Protein AF-A0A926H0W9-F1 (afdb_monomer)

Nearest PDB structures (foldseek):
  8jis-assembly1_A  TM=2.371E-01  e=1.752E+00  Homo sapiens
  8gga-assembly1_A  TM=2.939E-01  e=2.934E+00  Homo sapiens

Mean predicted aligned error: 15.67 Å

Solvent-accessible surface area (backbone atoms only — not comparable to full-atom values): 20019 Å² total; per-residue (Å²): 140,82,91,89,84,89,89,85,89,80,92,86,89,89,92,84,90,86,90,90,87,88,88,88,85,87,87,85,92,79,82,87,75,85,73,75,76,83,80,73,76,81,74,80,82,73,71,75,83,69,51,65,85,72,36,66,70,45,48,53,49,46,42,66,68,79,65,50,62,57,66,62,55,49,44,47,46,56,70,76,51,40,71,59,52,83,66,11,74,33,30,53,52,48,55,53,50,51,26,52,48,40,41,75,74,65,43,90,81,53,68,85,81,92,82,72,93,78,76,82,59,48,79,93,85,84,88,87,54,60,51,89,57,99,73,64,47,78,49,98,75,77,86,36,46,79,53,83,84,74,86,75,83,89,84,60,61,78,42,84,45,64,62,91,47,73,69,55,49,56,73,48,67,91,70,42,57,55,18,34,32,40,50,48,70,86,76,87,80,79,85,81,84,71,74,92,73,76,86,77,49,72,70,52,50,50,52,60,74,66,52,71,81,82,71,84,74,75,80,75,75,85,76,78,76,51,74,65,58,48,53,54,52,51,49,51,50,52,50,54,42,52,47,55,76,58,38,41,66,40,81,45,66,69,61,93,53,73,60,98,87,46,75,66,79,54,72,47,89,71,72,73,78,79,75,86,63,85,79,75,78,83,80,81,75,78,78,83,80,80,131

Foldseek 3Di:
DDDDDDDDDDDDDDDDDDDDDDDDDDDDDDDDPPDDPPDDDPDPPPDPPQPLVRPPVSVVVCCCPVVNPVVVVVCCLCPVLNDQDPQAPSVVVVLVVVLVVCVVVPNPPRDDDDDDPPPDAWDDDDDWDWDPDPDIDTDLDDDATPDDDDDPDQDAAEAEDADPDPVSLCVCQPPQASHEYADHDDDDDDDDPDDPDDDDDPVRVVCVVVDDDDDDPDPDDDDDDDPVRVVVVVVVLVSLVSSVVSHHPHYDYDAPDDDPSDGDHYHDPDNPDDPPDDDDPDDDDDDDDDD

pLDDT: mean 78.93, std 20.93, range [30.72, 97.62]

Radius of gyration: 37.94 Å; Cα contacts (8 Å, |Δi|>4): 185; chains: 1; bounding box: 110×87×69 Å

Secondary structure (DSSP, 8-state):
-----------------------------------PPP-PPPPP-------TTT-HHHHHHHHHHHS--HHHHHHIIIIII----TTSHHHHHHHHHHHHHHHHTT-TT--------------------EE-SSS-EE----PPBTPPPPSS-----EEEE--SSHHHHHTTTTT-TT-EEEESPPPP-----S-S--PPPHHHHHHHHTPPPPP-------PPPPHHHHHHHHHHHHHHHHHHHTT-SEEEEPPSS--TT-----B--PPPPP-SS-PPPPP-PPPPPP-

Sequence (291 aa):
MTQKSFVSPRVAVLPLLGLLVFGSVTAPAAFARQASPPATPPAPLSAPATDAASDPLARIRDEGINRSQVMQTISYLTDVIGPRLTNSPGMTRANQWSASQLTKWGLANAHQEAWGPFGRGWSLQKFSAQVVGSEPFPLIVYPKAWSPGVKGTLTAPVVYLNPTTEAELAAYKGKIKGAIVLNGAMRELPAHFDPQARRYSDDELLKMAQATKPEPGARRPTQTPTPEQRAATEFAAKRTRFLYDEGAALLIDAGRIGDDGTVYVQSAAIPPPTPSGTLPPPAQTPAPSSP

Structure (mmCIF, N/CA/C/O backbone):
data_AF-A0A926H0W9-F1
#
_entry.id   AF-A0A926H0W9-F1
#
loop_
_atom_site.group_PDB
_atom_site.id
_atom_site.type_symbol
_atom_site.label_atom_id
_atom_site.label_alt_id
_atom_site.label_comp_id
_atom_site.label_asym_id
_atom_site.label_entity_id
_atom_site.label_seq_id
_atom_site.pdbx_PDB_ins_code
_atom_site.Cartn_x
_atom_site.Cartn_y
_atom_site.Cartn_z
_atom_site.occupancy
_atom_site.B_iso_or_equiv
_atom_site.auth_seq_id
_atom_site.auth_comp_id
_atom_site.auth_asym_id
_atom_site.auth_atom_id
_atom_site.pdbx_PDB_model_num
ATOM 1 N N . MET A 1 1 ? -8.349 68.497 -23.985 1.00 35.69 1 MET A N 1
ATOM 2 C CA . MET A 1 1 ? -7.100 68.775 -23.241 1.00 35.69 1 MET A CA 1
ATOM 3 C C . MET A 1 1 ? -6.338 67.461 -23.123 1.00 35.69 1 MET A C 1
ATOM 5 O O . MET A 1 1 ? -6.944 66.510 -22.664 1.00 35.69 1 MET A O 1
ATOM 9 N N . THR A 1 2 ? -5.096 67.293 -23.577 1.00 37.47 2 THR A N 1
ATOM 10 C CA . THR A 1 2 ? -4.233 68.202 -24.349 1.00 37.47 2 THR A CA 1
ATOM 11 C C . THR A 1 2 ? -3.337 67.368 -25.270 1.00 37.47 2 THR A C 1
ATOM 13 O O . THR A 1 2 ? -2.832 66.321 -24.887 1.00 37.47 2 THR A O 1
ATOM 16 N N . GLN A 1 3 ? -3.179 67.837 -26.502 1.00 31.73 3 GLN A N 1
ATOM 17 C CA . GLN A 1 3 ? -2.349 67.261 -27.559 1.00 31.73 3 GLN A CA 1
ATOM 18 C C . GLN A 1 3 ? -0.853 67.428 -27.233 1.00 31.73 3 GLN A C 1
ATOM 20 O O . GLN A 1 3 ? -0.467 68.518 -26.811 1.00 31.73 3 GLN A O 1
ATOM 25 N N . LYS A 1 4 ? -0.004 66.433 -27.541 1.00 34.38 4 LYS A N 1
ATOM 26 C CA . LYS A 1 4 ? 1.230 66.660 -28.324 1.00 34.38 4 LYS A CA 1
ATOM 27 C C . LYS A 1 4 ? 1.937 65.380 -28.767 1.00 34.38 4 LYS A C 1
ATOM 29 O O . LYS A 1 4 ? 1.985 64.371 -28.079 1.00 34.38 4 LYS A O 1
ATOM 34 N N . SER A 1 5 ? 2.455 65.489 -29.976 1.00 37.81 5 SER A N 1
ATOM 35 C CA . SER A 1 5 ? 3.083 64.483 -30.821 1.00 37.81 5 SER A CA 1
ATOM 36 C C . SER A 1 5 ? 4.591 64.735 -30.964 1.00 37.81 5 SER A C 1
ATOM 38 O O . SER A 1 5 ? 5.062 65.819 -30.626 1.00 37.81 5 SER A O 1
ATOM 40 N N . PHE A 1 6 ? 5.240 63.827 -31.707 1.00 33.00 6 PHE A N 1
ATOM 41 C CA . PHE A 1 6 ? 6.199 64.113 -32.798 1.00 33.00 6 PHE A CA 1
ATOM 42 C C . PHE A 1 6 ? 7.721 63.914 -32.561 1.00 33.00 6 PHE A C 1
ATOM 44 O O . PHE A 1 6 ? 8.285 64.303 -31.548 1.00 33.00 6 PHE A O 1
ATOM 51 N N . VAL A 1 7 ? 8.348 63.428 -33.647 1.00 36.41 7 VAL A N 1
ATOM 52 C CA . VAL A 1 7 ? 9.761 63.515 -34.093 1.00 36.41 7 VAL A CA 1
ATOM 53 C C . VAL A 1 7 ? 10.757 62.435 -33.630 1.00 36.41 7 VAL A C 1
ATOM 55 O O . VAL A 1 7 ? 11.048 62.248 -32.457 1.00 36.41 7 VAL A O 1
ATOM 58 N N . SER A 1 8 ? 11.369 61.810 -34.644 1.00 37.69 8 SER A N 1
ATOM 59 C CA . SER A 1 8 ? 12.647 61.084 -34.634 1.00 37.69 8 SER A CA 1
ATOM 60 C C . SER A 1 8 ? 13.685 61.893 -35.435 1.00 37.69 8 SER A C 1
ATOM 62 O O . SER A 1 8 ? 13.286 62.583 -36.378 1.00 37.69 8 SER A O 1
ATOM 64 N N . PRO A 1 9 ? 14.995 61.786 -35.135 1.00 45.31 9 PRO A N 1
ATOM 65 C CA . PRO A 1 9 ? 16.029 62.095 -36.129 1.00 45.31 9 PRO A CA 1
ATOM 66 C C . PRO A 1 9 ? 17.107 60.999 -36.334 1.00 45.31 9 PRO A C 1
ATOM 68 O O . PRO A 1 9 ? 17.248 60.062 -35.551 1.00 45.31 9 PRO A O 1
ATOM 71 N N . ARG A 1 10 ? 17.866 61.154 -37.434 1.00 37.09 10 ARG A N 1
ATOM 72 C CA . ARG A 1 10 ? 19.014 60.351 -37.938 1.00 37.09 10 ARG A CA 1
ATOM 73 C C . ARG A 1 10 ? 20.317 61.213 -37.957 1.00 37.09 10 ARG A C 1
ATOM 75 O O . ARG A 1 10 ? 20.187 62.421 -37.802 1.00 37.09 10 ARG A O 1
ATOM 82 N N . VAL A 1 11 ? 21.486 60.635 -38.340 1.00 32.66 11 VAL A N 1
ATOM 83 C CA . VAL A 1 11 ? 22.774 61.304 -38.774 1.00 32.66 11 VAL A CA 1
ATOM 84 C C . VAL A 1 11 ? 23.607 61.941 -37.619 1.00 32.66 11 VAL A C 1
ATOM 86 O O . VAL A 1 11 ? 22.996 62.378 -36.656 1.00 32.66 11 VAL A O 1
ATOM 89 N N . ALA A 1 12 ? 24.959 62.032 -37.546 1.00 31.97 12 ALA A N 1
ATOM 90 C CA . ALA A 1 12 ? 26.180 61.623 -38.316 1.00 31.97 12 ALA A CA 1
ATOM 91 C C . ALA A 1 12 ? 27.307 61.176 -37.315 1.00 31.97 12 ALA A C 1
ATOM 93 O O . ALA A 1 12 ? 27.100 61.338 -36.117 1.00 31.97 12 ALA A O 1
ATOM 94 N N . VAL A 1 13 ? 28.491 60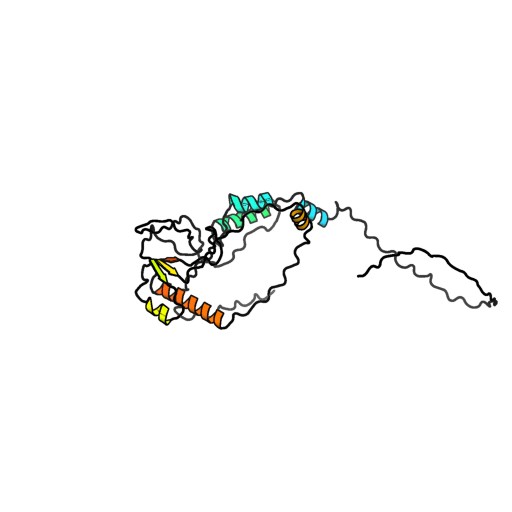.589 -37.614 1.00 30.72 13 VAL A N 1
ATOM 95 C CA . VAL A 1 13 ? 29.293 60.230 -38.828 1.00 30.72 13 VAL A CA 1
ATOM 96 C C . VAL A 1 13 ? 30.494 61.156 -39.210 1.00 30.72 13 VAL A C 1
ATOM 98 O O . VAL A 1 13 ? 30.292 62.285 -39.639 1.00 30.72 13 VAL A O 1
ATOM 101 N N . LEU A 1 14 ? 31.720 60.574 -39.204 1.00 31.61 14 LEU A N 1
ATOM 102 C CA . LEU A 1 14 ? 33.019 60.996 -39.827 1.00 31.61 14 LEU A CA 1
ATOM 103 C C . LEU A 1 14 ? 33.951 62.036 -39.079 1.00 31.61 14 LEU A C 1
ATOM 105 O O . LEU A 1 14 ? 33.579 62.425 -37.976 1.00 31.61 14 LEU A O 1
ATOM 109 N N . PRO A 1 15 ? 35.223 62.337 -39.508 1.00 60.88 15 PRO A N 1
ATOM 110 C CA . PRO A 1 15 ? 36.465 61.944 -38.775 1.00 60.88 15 PRO A CA 1
ATOM 111 C C . PRO A 1 15 ? 37.565 63.059 -38.634 1.00 60.88 15 PRO A C 1
ATOM 113 O O . PRO A 1 15 ? 37.275 64.208 -38.931 1.00 60.88 15 PRO A O 1
ATOM 116 N N . LEU A 1 16 ? 38.825 62.719 -38.250 1.00 32.38 16 LEU A N 1
ATOM 117 C CA . LEU A 1 16 ? 40.168 63.267 -38.675 1.00 32.38 16 LEU A CA 1
ATOM 118 C C . LEU A 1 16 ? 41.301 62.569 -37.833 1.00 32.38 16 LEU A C 1
ATOM 120 O O . LEU A 1 16 ? 41.014 62.173 -36.710 1.00 32.38 16 LEU A O 1
ATOM 124 N N . LEU A 1 17 ? 42.500 62.153 -38.311 1.00 33.66 17 LEU A N 1
ATOM 125 C CA . LEU A 1 17 ? 43.720 62.862 -38.815 1.00 33.66 17 LEU A CA 1
ATOM 126 C C . LEU A 1 17 ? 44.494 63.649 -37.711 1.00 33.66 17 LEU A C 1
ATOM 128 O O . LEU A 1 17 ? 43.846 64.393 -36.992 1.00 33.66 17 LEU A O 1
ATOM 132 N N . GLY A 1 18 ? 45.832 63.625 -37.514 1.00 31.53 18 GLY A N 1
ATOM 133 C CA . GLY A 1 18 ? 46.980 62.866 -38.070 1.00 31.53 18 GLY A CA 1
ATOM 134 C C . GLY A 1 18 ? 48.364 63.497 -37.691 1.00 31.53 18 GLY A C 1
ATOM 135 O O . GLY A 1 18 ? 48.386 64.566 -37.092 1.00 31.53 18 GLY A O 1
ATOM 136 N N . LEU A 1 19 ? 49.486 62.884 -38.135 1.00 35.00 19 LEU A N 1
ATOM 137 C CA . LEU A 1 19 ? 50.885 63.412 -38.277 1.00 35.00 19 LEU A CA 1
ATOM 138 C C . LEU A 1 19 ? 51.992 63.188 -37.188 1.00 35.00 19 LEU A C 1
ATOM 140 O O . LEU A 1 19 ? 51.735 63.097 -35.994 1.00 35.00 19 LEU A O 1
ATOM 144 N N . LEU A 1 20 ? 53.247 63.084 -37.681 1.00 37.41 20 LEU A N 1
ATOM 145 C CA . LEU A 1 20 ? 54.541 62.764 -37.026 1.00 37.41 20 LEU A CA 1
ATOM 146 C C . LEU A 1 20 ? 55.386 63.994 -36.604 1.00 37.41 20 LEU A C 1
ATOM 148 O O . LEU A 1 20 ? 55.213 65.077 -37.157 1.00 37.41 20 LEU A O 1
ATOM 152 N N . VAL A 1 21 ? 56.442 63.757 -35.798 1.00 35.81 21 VAL A N 1
ATOM 153 C CA . VAL A 1 21 ? 57.702 64.545 -35.781 1.00 35.81 21 VAL A CA 1
ATOM 154 C C . VAL A 1 21 ? 58.941 63.613 -35.783 1.00 35.81 21 VAL A C 1
ATOM 156 O O . VAL A 1 21 ? 58.885 62.503 -35.260 1.00 35.81 21 VAL A O 1
ATOM 159 N N . PHE A 1 22 ? 60.040 64.060 -36.409 1.00 38.22 22 PHE A N 1
ATOM 160 C CA . PHE A 1 22 ? 61.331 63.363 -36.611 1.00 38.22 22 PHE A CA 1
ATOM 161 C C . PHE A 1 22 ? 62.379 63.638 -35.506 1.00 38.22 22 PHE A C 1
ATOM 163 O O . PHE A 1 22 ? 62.321 64.670 -34.842 1.00 38.22 22 PHE A O 1
ATOM 170 N N . GLY A 1 23 ? 63.423 62.797 -35.412 1.00 32.53 23 GLY A N 1
ATOM 171 C CA . GLY A 1 23 ? 64.670 63.116 -34.692 1.00 32.53 23 GLY A CA 1
ATOM 172 C C . GLY A 1 23 ? 65.733 62.004 -34.757 1.00 32.53 23 GLY A C 1
ATOM 173 O O . GLY A 1 23 ? 65.493 60.900 -34.278 1.00 32.53 23 GLY A O 1
ATOM 174 N N . SER A 1 24 ? 66.905 62.288 -35.337 1.00 43.91 24 SER A N 1
ATOM 175 C CA . SER A 1 24 ? 67.978 61.308 -35.616 1.00 43.91 24 SER A CA 1
ATOM 176 C C . SER A 1 24 ? 69.183 61.462 -34.678 1.00 43.91 24 SER A C 1
ATOM 178 O O . SER A 1 24 ? 69.659 62.584 -34.525 1.00 43.91 24 SER A O 1
ATOM 180 N N . VAL A 1 25 ? 69.765 60.366 -34.161 1.00 38.12 25 VAL A N 1
ATOM 181 C CA . VAL A 1 25 ? 71.145 60.344 -33.612 1.00 38.12 25 VAL A CA 1
ATOM 182 C C . VAL A 1 25 ? 71.860 59.023 -33.941 1.00 38.12 25 VAL A C 1
ATOM 184 O O . VAL A 1 25 ? 71.267 57.947 -33.917 1.00 38.12 25 VAL A O 1
ATOM 187 N N . THR A 1 26 ? 73.147 59.142 -34.266 1.00 37.28 26 THR A N 1
ATOM 188 C CA . THR A 1 26 ? 74.089 58.104 -34.712 1.00 37.28 26 THR A CA 1
ATOM 189 C C . THR A 1 26 ? 74.551 57.162 -33.588 1.00 37.28 26 THR A C 1
ATOM 191 O O . THR A 1 26 ? 74.686 57.572 -32.438 1.00 37.28 26 THR A O 1
ATOM 194 N N . ALA A 1 27 ? 74.866 55.908 -33.925 1.00 41.31 27 ALA A N 1
ATOM 195 C CA . ALA A 1 27 ? 75.360 54.897 -32.983 1.00 41.31 27 ALA A CA 1
ATOM 196 C C . ALA A 1 27 ? 76.896 54.887 -32.825 1.00 41.31 27 ALA A C 1
ATOM 198 O O . ALA A 1 27 ? 77.615 55.182 -33.782 1.00 41.31 27 ALA A O 1
ATOM 199 N N . PRO A 1 28 ? 77.402 54.394 -31.681 1.00 41.25 28 PRO A N 1
ATOM 200 C CA . PRO A 1 28 ? 78.646 53.635 -31.613 1.00 41.25 28 PRO A CA 1
ATOM 201 C C . PRO A 1 28 ? 78.378 52.163 -31.244 1.00 41.25 28 PRO A C 1
ATOM 203 O O . PRO A 1 28 ? 77.532 51.857 -30.404 1.00 41.25 28 PRO A O 1
ATOM 206 N N . ALA A 1 29 ? 79.120 51.238 -31.854 1.00 41.53 29 ALA A N 1
ATOM 207 C CA . ALA A 1 29 ? 79.032 49.808 -31.564 1.00 41.53 29 ALA A CA 1
ATOM 208 C C . ALA A 1 29 ? 80.127 49.367 -30.579 1.00 41.53 29 ALA A C 1
ATOM 210 O O . ALA A 1 29 ? 81.302 49.639 -30.815 1.00 41.53 29 ALA A O 1
ATOM 211 N N . ALA A 1 30 ? 79.764 48.619 -29.530 1.00 39.53 30 ALA A N 1
ATOM 212 C CA . ALA A 1 30 ? 80.705 47.804 -28.760 1.00 39.53 30 ALA A CA 1
ATOM 213 C C . ALA A 1 30 ? 79.998 46.650 -28.022 1.00 39.53 30 ALA A C 1
ATOM 215 O O . ALA A 1 30 ? 78.965 46.847 -27.393 1.00 39.53 30 ALA A O 1
ATOM 216 N N . PHE A 1 31 ? 80.619 45.468 -28.084 1.00 38.22 31 PHE A N 1
ATOM 217 C CA . PHE A 1 31 ? 80.313 44.230 -27.353 1.00 38.22 31 PHE A CA 1
ATOM 218 C C . PHE A 1 31 ? 78.900 43.630 -27.467 1.00 38.22 31 PHE A C 1
ATOM 220 O O . PHE A 1 31 ? 77.948 43.987 -26.775 1.00 38.22 31 PHE A O 1
ATOM 227 N N . ALA A 1 32 ? 78.815 42.588 -28.299 1.00 43.53 32 ALA A N 1
ATOM 228 C CA . ALA A 1 32 ? 77.638 41.751 -28.455 1.00 43.53 32 ALA A CA 1
ATOM 229 C C . ALA A 1 32 ? 77.316 40.977 -27.166 1.00 43.53 32 ALA A C 1
ATOM 231 O O . ALA A 1 32 ? 77.978 39.999 -26.817 1.00 43.53 32 ALA A O 1
ATOM 232 N N . ARG A 1 33 ? 76.224 41.362 -26.502 1.00 43.56 33 ARG A N 1
ATOM 233 C CA . ARG A 1 33 ? 75.497 40.449 -25.618 1.00 43.56 33 ARG A CA 1
ATOM 234 C C . ARG A 1 33 ? 74.792 39.439 -26.523 1.00 43.56 33 ARG A C 1
ATOM 236 O O . ARG A 1 33 ? 73.968 39.836 -27.343 1.00 43.56 33 ARG A O 1
ATOM 243 N N . GLN A 1 34 ? 75.142 38.160 -26.413 1.00 48.00 34 GLN A N 1
ATOM 244 C CA . GLN A 1 34 ? 74.544 37.105 -27.228 1.00 48.00 34 GLN A CA 1
ATOM 245 C C . GLN A 1 34 ? 73.061 36.975 -26.850 1.00 48.00 34 GLN A C 1
ATOM 247 O O . GLN A 1 34 ? 72.717 36.414 -25.812 1.00 48.00 34 GLN A O 1
ATOM 252 N N . ALA A 1 35 ? 72.188 37.588 -27.649 1.00 46.41 35 ALA A N 1
ATOM 253 C CA . ALA A 1 35 ? 70.755 37.564 -27.415 1.00 46.41 35 ALA A CA 1
ATOM 254 C C . ALA A 1 35 ? 70.224 36.167 -27.747 1.00 46.41 35 ALA A C 1
ATOM 256 O O . ALA A 1 35 ? 70.277 35.738 -28.901 1.00 46.41 35 ALA A O 1
ATOM 257 N N . SER A 1 36 ? 69.706 35.465 -26.739 1.00 50.09 36 SER A N 1
ATOM 258 C CA . SER A 1 36 ? 68.905 34.263 -26.962 1.00 50.09 36 SER A CA 1
ATOM 259 C C . SER A 1 36 ? 67.756 34.595 -27.923 1.00 50.09 36 SER A C 1
ATOM 261 O O . SER A 1 36 ? 67.153 35.665 -27.779 1.00 50.09 36 SER A O 1
ATOM 263 N N . PRO A 1 37 ? 67.428 33.720 -28.891 1.00 57.38 37 PRO A N 1
ATOM 264 C CA . PRO A 1 37 ? 66.299 33.958 -29.780 1.00 57.38 37 PRO A CA 1
ATOM 265 C C . PRO A 1 37 ? 65.005 34.102 -28.961 1.00 57.38 37 PRO A C 1
ATOM 267 O O . PRO A 1 37 ? 64.878 33.465 -27.909 1.00 57.38 37 PRO A O 1
ATOM 270 N N . PRO A 1 38 ? 64.038 34.923 -29.412 1.00 50.03 38 PRO A N 1
ATOM 271 C CA . PRO A 1 38 ? 62.773 35.075 -28.711 1.00 50.03 38 PRO A CA 1
ATOM 272 C C . PRO A 1 38 ? 62.082 33.714 -28.615 1.00 50.03 38 PRO A C 1
ATOM 274 O O . PRO A 1 38 ? 61.813 33.069 -29.631 1.00 50.03 38 PRO A O 1
ATOM 277 N N . ALA A 1 39 ? 61.802 33.278 -27.386 1.00 53.78 39 ALA A N 1
ATOM 278 C CA . ALA A 1 39 ? 61.065 32.050 -27.143 1.00 53.78 39 ALA A CA 1
ATOM 279 C C . ALA A 1 39 ? 59.687 32.171 -27.803 1.00 53.78 39 ALA A C 1
ATOM 281 O O . ALA A 1 39 ? 58.850 32.972 -27.384 1.00 53.78 39 ALA A O 1
ATOM 282 N N . THR A 1 40 ? 59.470 31.397 -28.866 1.00 60.44 40 THR A N 1
ATOM 283 C CA . THR A 1 40 ? 58.163 31.314 -29.518 1.00 60.44 40 THR A CA 1
ATOM 284 C C . THR A 1 40 ? 57.171 30.776 -28.484 1.00 60.44 40 THR A C 1
ATOM 286 O O . THR A 1 40 ? 57.474 29.748 -27.869 1.00 60.44 40 THR A O 1
ATOM 289 N N . PRO A 1 41 ? 56.021 31.434 -28.239 1.00 61.00 41 PRO A N 1
ATOM 290 C CA . PRO A 1 41 ? 55.013 30.864 -27.356 1.00 61.00 41 PRO A CA 1
ATOM 291 C C . PRO A 1 41 ? 54.610 29.490 -27.909 1.00 61.00 41 PRO A C 1
ATOM 293 O O . PRO A 1 41 ? 54.455 29.363 -29.129 1.00 61.00 41 PRO A O 1
ATOM 296 N N . PRO A 1 42 ? 54.466 28.453 -27.064 1.00 56.53 42 PRO A N 1
ATOM 297 C CA . PRO A 1 42 ? 54.072 27.140 -27.546 1.00 56.53 42 PRO A CA 1
ATOM 298 C C . PRO A 1 42 ? 52.733 27.272 -28.270 1.00 56.53 42 PRO A C 1
ATOM 300 O O . PRO A 1 42 ? 51.769 27.803 -27.712 1.00 56.53 42 PRO A O 1
ATOM 303 N N . ALA A 1 43 ? 52.687 26.814 -29.522 1.00 52.81 43 ALA A N 1
ATOM 304 C CA . ALA A 1 43 ? 51.442 26.756 -30.271 1.00 52.81 43 ALA A CA 1
ATOM 305 C C . ALA A 1 43 ? 50.407 25.977 -29.440 1.00 52.81 43 ALA A C 1
ATOM 307 O O . ALA A 1 43 ? 50.776 24.968 -28.825 1.00 52.81 43 ALA A O 1
ATOM 308 N N . PRO A 1 44 ? 49.135 26.414 -29.390 1.00 51.94 44 PRO A N 1
ATOM 309 C CA . PRO A 1 44 ? 48.118 25.669 -28.671 1.00 51.94 44 PRO A CA 1
ATOM 310 C C . PRO A 1 44 ? 48.067 24.260 -29.254 1.00 51.94 44 PRO A C 1
ATOM 312 O O . PRO A 1 44 ? 47.831 24.090 -30.454 1.00 51.94 44 PRO A O 1
ATOM 315 N N . LEU A 1 45 ? 48.314 23.260 -28.402 1.00 46.75 45 LEU A N 1
ATOM 316 C CA . LEU A 1 45 ? 48.152 21.855 -28.747 1.00 46.75 45 LEU A CA 1
ATOM 317 C C . LEU A 1 45 ? 46.683 21.644 -29.101 1.00 46.75 45 LEU A C 1
ATOM 319 O O . LEU A 1 45 ? 45.837 21.424 -28.236 1.00 46.75 45 LEU A O 1
ATOM 323 N N . SER A 1 46 ? 46.389 21.762 -30.393 1.00 59.09 46 SER A N 1
ATOM 324 C CA . SER A 1 46 ? 45.096 21.419 -30.950 1.00 59.09 46 SER A CA 1
ATOM 325 C C . SER A 1 46 ? 44.973 19.916 -30.791 1.00 59.09 46 SER A C 1
ATOM 327 O O . SER A 1 46 ? 45.575 19.158 -31.553 1.00 59.09 46 SER A O 1
ATOM 329 N N . ALA A 1 47 ? 44.255 19.488 -29.751 1.00 56.84 47 ALA A N 1
ATOM 330 C CA . ALA A 1 47 ? 43.865 18.098 -29.613 1.00 56.84 47 ALA A CA 1
ATOM 331 C C . ALA A 1 47 ? 43.217 17.675 -30.942 1.00 56.84 47 ALA A C 1
ATOM 333 O O . ALA A 1 47 ? 42.403 18.442 -31.471 1.00 56.84 47 ALA A O 1
ATOM 334 N N . PRO A 1 48 ? 43.595 16.520 -31.518 1.00 54.84 48 PRO A N 1
ATOM 335 C CA . PRO A 1 48 ? 42.985 16.071 -32.758 1.00 54.84 48 PRO A CA 1
ATOM 336 C C . PRO A 1 48 ? 41.473 16.024 -32.553 1.00 54.84 48 PRO A C 1
ATOM 338 O O . PRO A 1 48 ? 41.000 15.559 -31.515 1.00 54.84 48 PRO A O 1
ATOM 341 N N . ALA A 1 49 ? 40.722 16.539 -33.525 1.00 58.12 49 ALA A N 1
ATOM 342 C CA . ALA A 1 49 ? 39.274 16.445 -33.507 1.00 58.12 49 ALA A CA 1
ATOM 343 C C . ALA A 1 49 ? 38.896 14.966 -33.649 1.00 58.12 49 ALA A C 1
ATOM 345 O O . ALA A 1 49 ? 38.824 14.436 -34.754 1.00 58.12 49 ALA A O 1
ATOM 346 N N . THR A 1 50 ? 38.724 14.289 -32.515 1.00 55.56 50 THR A N 1
ATOM 347 C CA . THR A 1 50 ? 38.244 12.913 -32.450 1.00 55.56 50 THR A CA 1
ATOM 348 C C . THR A 1 50 ? 36.871 12.878 -33.105 1.00 55.56 50 THR A C 1
ATOM 350 O O . THR A 1 50 ? 35.924 13.448 -32.558 1.00 55.56 50 THR A O 1
ATOM 353 N N . ASP A 1 51 ? 36.760 12.238 -34.274 1.00 61.81 51 ASP A N 1
ATOM 354 C CA . ASP A 1 51 ? 35.479 12.068 -34.960 1.00 61.81 51 ASP A CA 1
ATOM 355 C C . ASP A 1 51 ? 34.447 11.546 -33.964 1.00 61.81 51 ASP A C 1
ATOM 357 O O . ASP A 1 51 ? 34.722 10.592 -33.230 1.00 61.81 51 ASP A O 1
ATOM 361 N N . ALA A 1 52 ? 33.247 12.129 -33.945 1.00 59.47 52 ALA A N 1
ATOM 362 C CA . ALA A 1 52 ? 32.222 11.775 -32.961 1.00 59.47 52 ALA A CA 1
ATOM 363 C C . ALA A 1 52 ? 31.805 10.288 -33.025 1.00 59.47 52 ALA A C 1
ATOM 365 O O . ALA A 1 52 ? 31.268 9.762 -32.059 1.00 59.47 52 ALA A O 1
ATOM 366 N N . ALA A 1 53 ? 32.089 9.585 -34.126 1.00 61.88 53 ALA A N 1
ATOM 367 C CA . ALA A 1 53 ? 31.915 8.134 -34.234 1.00 61.88 53 ALA A CA 1
ATOM 368 C C . ALA A 1 53 ? 33.003 7.316 -33.499 1.00 61.88 53 ALA A C 1
ATOM 370 O O . ALA A 1 53 ? 32.772 6.159 -33.147 1.00 61.88 53 ALA A O 1
ATOM 371 N N . SER A 1 54 ? 34.183 7.898 -33.270 1.00 73.56 54 SER A N 1
ATOM 372 C CA . SER A 1 54 ? 35.332 7.272 -32.600 1.00 73.56 54 SER A CA 1
ATOM 373 C C . SER A 1 54 ? 35.413 7.573 -31.096 1.00 73.56 54 SER A C 1
ATOM 375 O O . SER A 1 54 ? 35.978 6.766 -30.358 1.00 73.56 54 SER A O 1
ATOM 377 N N . ASP A 1 55 ? 34.789 8.661 -30.621 1.00 90.38 55 ASP A N 1
ATOM 378 C CA . ASP A 1 55 ? 34.635 8.964 -29.189 1.00 90.38 55 ASP A CA 1
ATOM 379 C C . ASP A 1 55 ? 33.806 7.868 -28.471 1.00 90.38 55 ASP A C 1
ATOM 381 O O . ASP A 1 55 ? 32.614 7.701 -28.763 1.00 90.38 55 ASP A O 1
ATOM 385 N N . PRO A 1 56 ? 34.374 7.136 -27.489 1.00 91.12 56 PRO A N 1
ATOM 386 C CA . PRO A 1 56 ? 33.627 6.151 -26.710 1.00 91.12 56 PRO A CA 1
ATOM 387 C C . PRO A 1 56 ? 32.413 6.744 -25.980 1.00 91.12 56 PRO A C 1
ATOM 389 O O . PRO A 1 56 ? 31.390 6.070 -25.856 1.00 91.12 56 PRO A O 1
ATOM 392 N N . LEU A 1 57 ? 32.478 8.004 -25.532 1.00 91.25 57 LEU A N 1
ATOM 393 C CA . LEU A 1 57 ? 31.371 8.663 -24.831 1.00 91.25 57 LEU A CA 1
ATOM 394 C C . LEU A 1 57 ? 30.219 9.007 -25.780 1.00 91.25 57 LEU A C 1
ATOM 396 O O . LEU A 1 57 ? 29.056 8.957 -25.380 1.00 91.25 57 LEU A O 1
ATOM 400 N N . ALA A 1 58 ? 30.506 9.360 -27.032 1.00 90.12 58 ALA A N 1
ATOM 401 C CA . ALA A 1 58 ? 29.504 9.528 -28.080 1.00 90.12 58 ALA A CA 1
ATOM 402 C C . ALA A 1 58 ? 28.842 8.197 -28.437 1.00 90.12 58 ALA A C 1
ATOM 404 O O . ALA A 1 58 ? 27.615 8.134 -28.464 1.00 90.12 58 ALA A O 1
ATOM 405 N N . ARG A 1 59 ? 29.622 7.120 -28.593 1.00 90.50 59 ARG A N 1
ATOM 406 C CA . ARG A 1 59 ? 29.091 5.770 -28.846 1.00 90.50 59 ARG A CA 1
ATOM 407 C C . ARG A 1 59 ? 28.168 5.280 -27.725 1.00 90.50 59 ARG A C 1
ATOM 409 O O . ARG A 1 59 ? 27.101 4.752 -28.015 1.00 90.50 59 ARG A O 1
ATOM 416 N N . ILE A 1 60 ? 28.532 5.500 -26.457 1.00 91.44 60 ILE A N 1
ATOM 417 C CA . ILE A 1 60 ? 27.685 5.155 -25.296 1.00 91.44 60 ILE A CA 1
ATOM 418 C C . ILE A 1 60 ? 26.381 5.972 -25.291 1.00 91.44 60 ILE A C 1
ATOM 420 O O . ILE A 1 60 ? 25.311 5.420 -25.036 1.00 91.44 60 ILE A O 1
ATOM 424 N N . ARG A 1 61 ? 26.447 7.278 -25.589 1.00 88.75 61 ARG A N 1
ATOM 425 C CA . ARG A 1 61 ? 25.252 8.139 -25.692 1.00 88.75 61 ARG A CA 1
ATOM 426 C C . ARG A 1 61 ? 24.329 7.700 -26.827 1.00 88.75 61 ARG A C 1
ATOM 428 O O . ARG A 1 61 ? 23.124 7.618 -26.626 1.00 88.75 61 ARG A O 1
ATOM 435 N N . ASP A 1 62 ? 24.893 7.409 -27.991 1.00 89.81 62 ASP A N 1
ATOM 436 C CA . ASP A 1 62 ? 24.160 6.944 -29.166 1.00 89.81 62 ASP A CA 1
ATOM 437 C C . ASP A 1 62 ? 23.472 5.591 -28.909 1.00 89.81 62 ASP A C 1
ATOM 439 O O . ASP A 1 62 ? 22.299 5.427 -29.235 1.00 89.81 62 ASP A O 1
ATOM 443 N N . GLU A 1 63 ? 24.133 4.664 -28.208 1.00 91.50 63 GLU A N 1
ATOM 444 C CA . GLU A 1 63 ? 23.512 3.411 -27.758 1.00 91.50 63 GLU A CA 1
ATOM 445 C C . GLU A 1 63 ? 22.325 3.661 -26.813 1.00 91.50 63 GLU A C 1
ATOM 447 O O . GLU A 1 63 ? 21.227 3.145 -27.024 1.00 91.50 63 GLU A O 1
ATOM 452 N N . GLY A 1 64 ? 22.523 4.508 -25.796 1.00 89.88 64 GLY A N 1
ATOM 453 C CA . GLY A 1 64 ? 21.512 4.806 -24.780 1.00 89.88 64 GLY A CA 1
ATOM 454 C C . GLY A 1 64 ? 20.294 5.591 -25.281 1.00 89.88 64 GLY A C 1
ATOM 455 O O . GLY A 1 64 ? 19.245 5.526 -24.639 1.00 89.88 64 GLY A O 1
ATOM 456 N N . ILE A 1 65 ? 20.417 6.307 -26.405 1.00 88.75 65 ILE A N 1
ATOM 457 C CA . ILE A 1 65 ? 19.348 7.128 -26.997 1.00 88.75 65 ILE A CA 1
ATOM 458 C C . ILE A 1 65 ? 18.717 6.452 -28.222 1.00 88.75 65 ILE A C 1
ATOM 460 O O . ILE A 1 65 ? 17.498 6.309 -28.266 1.00 88.75 65 ILE A O 1
ATOM 464 N N . ASN A 1 66 ? 19.518 6.003 -29.194 1.00 89.94 66 ASN A N 1
ATOM 465 C CA . ASN A 1 66 ? 19.025 5.539 -30.497 1.00 89.94 66 ASN A CA 1
ATOM 466 C C . ASN A 1 66 ? 18.866 4.010 -30.602 1.00 89.94 66 ASN A C 1
ATOM 468 O O . ASN A 1 66 ? 18.172 3.538 -31.500 1.00 89.94 66 ASN A O 1
ATOM 472 N N . ARG A 1 67 ? 19.482 3.222 -29.706 1.00 93.00 67 ARG A N 1
ATOM 473 C CA . ARG A 1 67 ? 19.405 1.739 -29.698 1.00 93.00 67 ARG A CA 1
ATOM 474 C C . ARG A 1 67 ? 18.975 1.151 -28.347 1.00 93.00 67 ARG A C 1
ATOM 476 O O . ARG A 1 67 ? 19.146 -0.037 -28.069 1.00 93.00 67 ARG A O 1
ATOM 483 N N . SER A 1 68 ? 18.356 1.989 -27.519 1.00 93.69 68 SER A N 1
ATOM 484 C CA . SER A 1 68 ? 18.008 1.682 -26.135 1.00 93.69 68 SER A CA 1
ATOM 485 C C . SER A 1 68 ? 17.040 0.504 -25.994 1.00 93.69 68 SER A C 1
ATOM 487 O O . SER A 1 68 ? 15.905 0.544 -26.466 1.00 93.69 68 SER A O 1
ATOM 489 N N . GLN A 1 69 ? 17.445 -0.514 -25.232 1.00 94.62 69 GLN A N 1
ATOM 490 C CA . GLN A 1 69 ? 16.602 -1.665 -24.875 1.00 94.62 69 GLN A CA 1
ATOM 491 C C . GLN A 1 69 ? 15.691 -1.388 -23.658 1.00 94.62 69 GLN A C 1
ATOM 493 O O . GLN A 1 69 ? 15.080 -2.307 -23.099 1.00 94.62 69 GLN A O 1
ATOM 498 N N . VAL A 1 70 ? 15.589 -0.126 -23.213 1.00 93.94 70 VAL A N 1
ATOM 499 C CA . VAL A 1 70 ? 14.872 0.257 -21.984 1.00 93.94 70 VAL A CA 1
ATOM 500 C C . VAL A 1 70 ? 13.391 -0.125 -22.018 1.00 93.94 70 VAL A C 1
ATOM 502 O O . VAL A 1 70 ? 12.882 -0.630 -21.022 1.00 93.94 70 VAL A O 1
ATOM 505 N N . MET A 1 71 ? 12.714 0.029 -23.162 1.00 95.00 71 MET A N 1
ATOM 506 C CA . MET A 1 71 ? 11.277 -0.255 -23.279 1.00 95.00 71 MET A CA 1
ATOM 507 C C . MET A 1 71 ? 10.964 -1.753 -23.174 1.00 95.00 71 MET A C 1
ATOM 509 O O . MET A 1 71 ? 10.019 -2.138 -22.487 1.00 95.00 71 MET A O 1
ATOM 513 N N . GLN A 1 72 ? 11.795 -2.613 -23.771 1.00 95.12 72 GLN A N 1
ATOM 514 C CA . GLN A 1 72 ? 11.666 -4.065 -23.617 1.00 95.12 72 GLN A CA 1
ATOM 515 C C . GLN A 1 72 ? 12.002 -4.505 -22.182 1.00 95.12 72 GLN A C 1
ATOM 517 O O . GLN A 1 72 ? 11.311 -5.343 -21.602 1.00 95.12 72 GLN A O 1
ATOM 522 N N . THR A 1 73 ? 13.040 -3.903 -21.593 1.00 96.31 73 THR A N 1
ATOM 523 C CA . THR A 1 73 ? 13.485 -4.177 -20.217 1.00 96.31 73 THR A CA 1
ATOM 524 C C . THR A 1 73 ? 12.401 -3.817 -19.200 1.00 96.31 73 THR A C 1
ATOM 526 O O . THR A 1 73 ? 12.084 -4.628 -18.328 1.00 96.31 73 THR A O 1
ATOM 529 N N . ILE A 1 74 ? 11.805 -2.622 -19.311 1.00 96.31 74 ILE A N 1
ATOM 530 C CA . ILE A 1 74 ? 10.766 -2.174 -18.381 1.00 96.31 74 ILE A CA 1
ATOM 531 C C . ILE A 1 74 ? 9.470 -2.961 -18.569 1.00 96.31 74 ILE A C 1
ATOM 533 O O . ILE A 1 74 ? 8.944 -3.414 -17.561 1.00 96.31 74 ILE A O 1
ATOM 537 N N . SER A 1 75 ? 9.029 -3.232 -19.806 1.00 96.81 75 SER A N 1
ATOM 538 C CA . SER A 1 75 ? 7.838 -4.055 -20.082 1.00 96.81 75 SER A CA 1
ATOM 539 C C . SER A 1 75 ? 7.972 -5.468 -19.503 1.00 96.81 75 SER A C 1
ATOM 541 O O . SER A 1 75 ? 7.081 -5.941 -18.801 1.00 96.81 75 SER A O 1
ATOM 543 N N . TYR A 1 76 ? 9.121 -6.137 -19.663 1.00 97.12 76 TYR A N 1
ATOM 544 C CA . TYR A 1 76 ? 9.306 -7.454 -19.041 1.00 97.12 76 TYR A CA 1
ATOM 545 C C . TYR A 1 76 ? 9.202 -7.381 -17.505 1.00 97.12 76 TYR A C 1
ATOM 547 O O . TYR A 1 76 ? 8.580 -8.233 -16.862 1.00 97.12 76 TYR A O 1
ATOM 555 N N . LEU A 1 77 ? 9.773 -6.339 -16.894 1.00 96.94 77 LEU A N 1
ATOM 556 C CA . LEU A 1 77 ? 9.652 -6.117 -15.457 1.00 96.94 77 LEU A CA 1
ATOM 557 C C . LEU A 1 77 ? 8.201 -5.808 -15.045 1.00 96.94 77 LEU A C 1
ATOM 559 O O . LEU A 1 77 ? 7.716 -6.400 -14.083 1.00 96.94 77 LEU A O 1
ATOM 563 N N . THR A 1 78 ? 7.500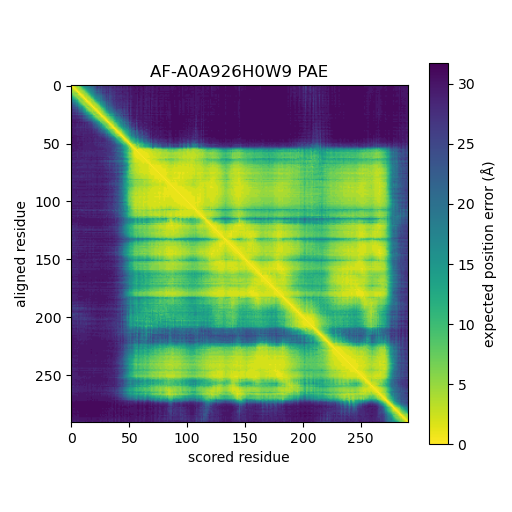 -4.882 -15.697 1.00 96.50 78 THR A N 1
ATOM 564 C CA . THR A 1 78 ? 6.155 -4.433 -15.289 1.00 96.50 78 THR A CA 1
ATOM 565 C C . THR A 1 78 ? 5.050 -5.414 -15.647 1.00 96.50 78 THR A C 1
ATOM 567 O O . THR A 1 78 ? 4.133 -5.574 -14.847 1.00 96.50 78 THR A O 1
ATOM 570 N N . ASP A 1 79 ? 5.166 -6.113 -16.771 1.00 96.38 79 ASP A N 1
ATOM 571 C CA . ASP A 1 79 ? 4.041 -6.826 -17.382 1.00 96.38 79 ASP A CA 1
ATOM 572 C C . ASP A 1 79 ? 4.171 -8.345 -17.175 1.00 96.38 79 ASP A C 1
ATOM 574 O O . ASP A 1 79 ? 3.192 -9.019 -16.861 1.00 96.38 79 ASP A O 1
ATOM 578 N N . VAL A 1 80 ? 5.394 -8.891 -17.271 1.00 96.81 80 VAL A N 1
ATOM 579 C CA . VAL A 1 80 ? 5.660 -10.336 -17.086 1.00 96.81 80 VAL A CA 1
ATOM 580 C C . VAL A 1 80 ? 5.978 -10.675 -15.625 1.00 96.81 80 VAL A C 1
ATOM 582 O O . VAL A 1 80 ? 5.500 -11.678 -15.082 1.00 96.81 80 VAL A O 1
ATOM 585 N N . ILE A 1 81 ? 6.790 -9.852 -14.953 1.00 96.81 81 ILE A N 1
ATOM 586 C CA . ILE A 1 81 ? 7.101 -10.041 -13.526 1.00 96.81 81 ILE A CA 1
ATOM 587 C C . ILE A 1 81 ? 6.056 -9.364 -12.629 1.00 96.81 81 ILE A C 1
ATOM 589 O O . ILE A 1 81 ? 5.696 -9.934 -11.595 1.00 96.81 81 ILE A O 1
ATOM 593 N N . GLY A 1 82 ? 5.531 -8.197 -13.005 1.00 95.06 82 GLY A N 1
ATOM 594 C CA . GLY A 1 82 ? 4.474 -7.530 -12.245 1.00 95.06 82 GLY A CA 1
ATOM 595 C C . GLY A 1 82 ? 4.953 -6.991 -10.887 1.00 95.06 82 GLY A C 1
ATOM 596 O O . GLY A 1 82 ? 6.064 -6.457 -10.797 1.00 95.06 82 GLY A O 1
ATOM 597 N N . PRO A 1 83 ? 4.139 -7.077 -9.816 1.00 94.12 83 PRO A N 1
ATOM 598 C CA . PRO A 1 83 ? 4.436 -6.449 -8.528 1.00 94.12 83 PRO A CA 1
ATOM 599 C C . PRO A 1 83 ? 5.649 -7.073 -7.815 1.00 94.12 83 PRO A C 1
ATOM 601 O O . PRO A 1 83 ? 5.768 -8.290 -7.679 1.00 94.12 83 PRO A O 1
ATOM 604 N N . ARG A 1 84 ? 6.541 -6.211 -7.307 1.00 94.50 84 ARG A N 1
ATOM 605 C CA . ARG A 1 84 ? 7.838 -6.570 -6.696 1.00 94.50 84 ARG A CA 1
ATOM 606 C C . ARG A 1 84 ? 7.966 -6.021 -5.271 1.00 94.50 84 ARG A C 1
ATOM 608 O O . ARG A 1 84 ? 8.839 -5.209 -4.989 1.00 94.50 84 ARG A O 1
ATOM 615 N N . LEU A 1 85 ? 7.084 -6.438 -4.361 1.00 93.88 85 LEU A N 1
ATOM 616 C CA . LEU A 1 85 ? 7.222 -6.096 -2.938 1.00 93.88 85 LEU A CA 1
ATOM 617 C C . LEU A 1 85 ? 8.504 -6.734 -2.365 1.00 93.88 85 LEU A C 1
ATOM 619 O O . LEU A 1 85 ? 8.835 -7.866 -2.724 1.00 93.88 85 LEU A O 1
ATOM 623 N N . THR A 1 86 ? 9.212 -6.049 -1.466 1.00 91.75 86 THR A N 1
ATOM 624 C CA . THR A 1 86 ? 10.426 -6.569 -0.813 1.00 91.75 86 THR A CA 1
ATOM 625 C C . THR A 1 86 ? 10.192 -7.953 -0.195 1.00 91.75 86 THR A C 1
ATOM 627 O O . THR A 1 86 ? 9.202 -8.171 0.502 1.00 91.75 86 THR A O 1
ATOM 630 N N . ASN A 1 87 ? 11.101 -8.894 -0.471 1.00 92.50 87 ASN A N 1
ATOM 631 C CA . ASN A 1 87 ? 11.015 -10.301 -0.051 1.00 92.50 87 ASN A CA 1
ATOM 632 C C . ASN A 1 87 ? 9.736 -11.049 -0.508 1.00 92.50 87 ASN A C 1
ATOM 634 O O . ASN A 1 87 ? 9.327 -12.029 0.110 1.00 92.50 87 ASN A O 1
ATOM 638 N N . SER A 1 88 ? 9.073 -10.596 -1.579 1.00 94.19 88 SER A N 1
ATOM 639 C CA . SER A 1 88 ? 7.987 -11.343 -2.235 1.00 94.19 88 SER A CA 1
ATOM 640 C C . SER A 1 88 ? 8.512 -12.242 -3.367 1.00 94.19 88 SER A C 1
ATOM 642 O O . SER A 1 88 ? 9.570 -11.949 -3.933 1.00 94.19 88 SER A O 1
ATOM 644 N N . PRO A 1 89 ? 7.747 -13.264 -3.805 1.00 94.69 89 PRO A N 1
ATOM 645 C CA . PRO A 1 89 ? 8.104 -14.072 -4.975 1.00 94.69 89 PRO A CA 1
ATOM 646 C C . PRO A 1 89 ? 8.321 -13.244 -6.255 1.00 94.69 89 PRO A C 1
ATOM 648 O O . PRO A 1 89 ? 9.145 -13.599 -7.095 1.00 94.69 89 PRO A O 1
ATOM 651 N N . GLY A 1 90 ? 7.616 -12.115 -6.406 1.00 95.62 90 GLY A N 1
ATOM 652 C CA . GLY A 1 90 ? 7.821 -11.179 -7.515 1.00 95.62 90 GLY A CA 1
ATOM 653 C C . GLY A 1 90 ? 9.204 -10.524 -7.488 1.00 95.62 90 GLY A C 1
ATOM 654 O O . GLY A 1 90 ? 9.858 -10.444 -8.526 1.00 95.62 90 GLY A O 1
ATOM 655 N N . MET A 1 91 ? 9.690 -10.138 -6.303 1.00 95.56 91 MET A N 1
ATOM 656 C CA . MET A 1 91 ? 11.048 -9.610 -6.129 1.00 95.56 91 MET A CA 1
ATOM 657 C C . MET A 1 91 ? 12.112 -10.683 -6.391 1.00 95.56 91 MET A C 1
ATOM 659 O O . MET A 1 91 ? 13.076 -10.417 -7.101 1.00 95.56 91 MET A O 1
ATOM 663 N N . THR A 1 92 ? 11.923 -11.912 -5.900 1.00 94.62 92 THR A N 1
ATOM 664 C CA . THR A 1 92 ? 12.851 -13.023 -6.178 1.00 94.62 92 THR A CA 1
ATOM 665 C C . THR A 1 92 ? 12.983 -13.280 -7.681 1.00 94.62 92 THR A C 1
ATOM 667 O O . THR A 1 92 ? 14.102 -13.324 -8.192 1.00 94.62 92 THR A O 1
ATOM 670 N N . ARG A 1 93 ? 11.858 -13.355 -8.414 1.00 96.94 93 ARG A N 1
ATOM 671 C CA . ARG A 1 93 ? 11.864 -13.485 -9.884 1.00 96.94 93 ARG A CA 1
ATOM 672 C C . ARG A 1 93 ? 12.559 -12.305 -10.567 1.00 96.94 93 ARG A C 1
ATOM 674 O O . ARG A 1 93 ? 13.321 -12.525 -11.504 1.00 96.94 93 ARG A O 1
ATOM 681 N N . ALA A 1 94 ? 12.333 -11.077 -10.096 1.00 97.62 94 ALA A N 1
ATOM 682 C CA . ALA A 1 94 ? 12.991 -9.885 -10.629 1.00 97.62 94 ALA A CA 1
ATOM 683 C C . ALA A 1 94 ? 14.512 -9.942 -10.461 1.00 97.62 94 ALA A C 1
ATOM 685 O O . ALA A 1 94 ? 15.236 -9.780 -11.437 1.00 97.62 94 ALA A O 1
ATOM 686 N N . ASN A 1 95 ? 14.995 -10.249 -9.258 1.00 96.62 95 ASN A N 1
ATOM 687 C CA . ASN A 1 95 ? 16.425 -10.353 -8.976 1.00 96.62 95 ASN A CA 1
ATOM 688 C C . ASN A 1 95 ? 17.084 -11.470 -9.805 1.00 96.62 95 ASN A C 1
ATOM 690 O O . ASN A 1 95 ? 18.213 -11.316 -10.271 1.00 96.62 95 ASN A O 1
ATOM 694 N N . GLN A 1 96 ? 16.394 -12.602 -10.000 1.00 96.69 96 GLN A N 1
ATOM 695 C CA . GLN A 1 96 ? 16.894 -13.734 -10.796 1.00 96.69 96 GLN A CA 1
ATOM 696 C C . GLN A 1 96 ? 16.975 -13.381 -12.278 1.00 96.69 96 GLN A C 1
ATOM 698 O O . GLN A 1 96 ? 17.991 -13.639 -12.928 1.00 96.69 96 GLN A O 1
ATOM 703 N N . TRP A 1 97 ? 15.933 -12.735 -12.800 1.00 97.38 97 TRP A N 1
ATOM 704 C CA . TRP A 1 97 ? 15.913 -12.248 -14.170 1.00 97.38 97 TRP A CA 1
ATOM 705 C C . TRP A 1 97 ? 16.988 -11.183 -14.409 1.00 97.38 97 TRP A C 1
ATOM 707 O O . TRP A 1 97 ? 17.742 -11.319 -15.366 1.00 97.38 97 TRP A O 1
ATOM 717 N N . SER A 1 98 ? 17.127 -10.188 -13.527 1.00 96.94 98 SER A N 1
ATOM 718 C CA . SER A 1 98 ? 18.122 -9.119 -13.669 1.00 96.94 98 SER A CA 1
ATOM 719 C C . SER A 1 98 ? 19.549 -9.664 -13.694 1.00 96.94 98 SER A C 1
ATOM 721 O O . SER A 1 98 ? 20.291 -9.343 -14.617 1.00 96.94 98 SER A O 1
ATOM 723 N N . ALA A 1 99 ? 19.918 -10.546 -12.756 1.00 97.12 99 ALA A N 1
ATOM 724 C CA . ALA A 1 99 ? 21.227 -11.204 -12.782 1.00 97.12 99 ALA A CA 1
ATOM 725 C C . ALA A 1 99 ? 21.443 -11.964 -14.106 1.00 97.12 99 ALA A C 1
ATOM 727 O O . ALA A 1 99 ? 22.467 -11.787 -14.757 1.00 97.12 99 ALA A O 1
ATOM 728 N N . SER A 1 100 ? 20.428 -12.706 -14.567 1.00 96.69 100 SER A N 1
ATOM 729 C CA . SER A 1 100 ? 20.479 -13.442 -15.839 1.00 96.69 100 SER A CA 1
ATOM 730 C C . SER A 1 100 ? 20.626 -12.537 -17.072 1.00 96.69 100 SER A C 1
ATOM 732 O O . SER A 1 100 ? 21.307 -12.920 -18.021 1.00 96.69 100 SER A O 1
ATOM 734 N N . GLN A 1 101 ? 19.989 -11.360 -17.101 1.00 96.81 101 GLN A N 1
ATOM 735 C CA . GLN A 1 101 ? 20.135 -10.402 -18.208 1.00 96.81 101 GLN A CA 1
ATOM 736 C C . GLN A 1 101 ? 21.520 -9.760 -18.212 1.00 96.81 101 GLN A C 1
ATOM 738 O O . GLN A 1 101 ? 22.154 -9.703 -19.260 1.00 96.81 101 GLN A O 1
ATOM 743 N N . LEU A 1 102 ? 22.030 -9.360 -17.044 1.00 96.94 102 LEU A N 1
ATOM 744 C CA . LEU A 1 102 ? 23.383 -8.818 -16.919 1.00 96.94 102 LEU A CA 1
ATOM 745 C C . LEU A 1 102 ? 24.436 -9.836 -17.396 1.00 96.94 102 LEU A C 1
ATOM 747 O O . LEU A 1 102 ? 25.320 -9.471 -18.169 1.00 96.94 102 LEU A O 1
ATOM 751 N N . THR A 1 103 ? 24.302 -11.120 -17.038 1.00 97.19 103 THR A N 1
ATOM 752 C CA . THR A 1 103 ? 25.164 -12.188 -17.577 1.00 97.19 103 THR A CA 1
ATOM 753 C C . THR A 1 103 ? 25.051 -12.301 -19.102 1.00 97.19 103 THR A C 1
ATOM 755 O O . THR A 1 103 ? 26.070 -12.383 -19.784 1.00 97.19 103 THR A O 1
ATOM 758 N N . LYS A 1 104 ? 23.833 -12.263 -19.667 1.00 96.31 104 LYS A N 1
ATOM 759 C CA . LYS A 1 104 ? 23.607 -12.318 -21.129 1.00 96.31 104 LYS A CA 1
ATOM 760 C C . LYS A 1 104 ? 24.185 -11.118 -21.882 1.00 96.31 104 LYS A C 1
ATOM 762 O O . LYS A 1 104 ? 24.598 -11.276 -23.025 1.00 96.31 104 LYS A O 1
ATOM 767 N N . TRP A 1 105 ? 24.234 -9.946 -21.254 1.00 95.50 105 TRP A N 1
ATOM 768 C CA . TRP A 1 105 ? 24.893 -8.749 -21.788 1.00 95.50 105 TRP A CA 1
ATOM 769 C C . TRP A 1 105 ? 26.421 -8.751 -21.587 1.00 95.50 105 TRP A C 1
ATOM 771 O O . TRP A 1 105 ? 27.084 -7.789 -21.963 1.00 95.50 105 TRP A O 1
ATOM 781 N N . GLY A 1 106 ? 26.992 -9.824 -21.026 1.00 97.06 106 GLY A N 1
ATOM 782 C CA . GLY A 1 106 ? 28.439 -10.023 -20.908 1.00 97.06 106 GLY A CA 1
ATOM 783 C C . GLY A 1 106 ? 29.068 -9.544 -19.597 1.00 97.06 106 GLY A C 1
ATOM 784 O O . GLY A 1 106 ? 30.294 -9.476 -19.514 1.00 97.06 106 GLY A O 1
ATOM 785 N N . LEU A 1 107 ? 28.286 -9.219 -18.558 1.00 97.00 107 LEU A N 1
ATOM 786 C CA . LEU A 1 107 ? 28.852 -8.867 -17.252 1.00 97.00 107 LEU A CA 1
ATOM 787 C C . LEU A 1 107 ? 29.371 -10.122 -16.532 1.00 97.00 107 LEU A C 1
ATOM 789 O O . LEU A 1 107 ? 28.600 -11.012 -16.176 1.00 97.00 107 LEU A O 1
ATOM 793 N N . ALA A 1 108 ? 30.678 -10.148 -16.255 1.00 94.06 108 ALA A N 1
ATOM 794 C CA . ALA A 1 108 ? 31.375 -11.317 -15.710 1.00 94.06 108 ALA A CA 1
ATOM 795 C C . ALA A 1 108 ? 30.943 -11.729 -14.286 1.00 94.06 108 ALA A C 1
ATOM 797 O O . ALA A 1 108 ? 30.936 -12.914 -13.974 1.00 94.06 108 ALA A O 1
ATOM 798 N N . ASN A 1 109 ? 30.561 -10.767 -13.434 1.00 94.62 109 ASN A N 1
ATOM 799 C CA . ASN A 1 109 ? 30.301 -10.985 -12.001 1.00 94.62 109 ASN A CA 1
ATOM 800 C C . ASN A 1 109 ? 28.831 -10.734 -11.602 1.00 94.62 109 ASN A C 1
ATOM 802 O O . ASN A 1 109 ? 28.549 -10.329 -10.475 1.00 94.62 109 ASN A O 1
ATOM 806 N N . ALA A 1 110 ? 27.878 -10.928 -12.517 1.00 96.12 110 ALA A N 1
ATOM 807 C CA . ALA A 1 110 ? 26.457 -10.728 -12.231 1.00 96.12 110 ALA A CA 1
ATOM 808 C C . ALA A 1 110 ? 25.899 -11.834 -11.312 1.00 96.12 110 ALA A C 1
ATOM 810 O O . ALA A 1 110 ? 25.688 -12.967 -11.741 1.00 96.12 110 ALA A O 1
ATOM 811 N N . HIS A 1 111 ? 25.643 -11.502 -10.045 1.00 94.12 111 HIS A N 1
ATOM 812 C CA . HIS A 1 111 ? 25.112 -12.425 -9.039 1.00 94.12 111 HIS A CA 1
ATOM 813 C C . HIS A 1 111 ? 24.156 -11.712 -8.068 1.00 94.12 111 HIS A C 1
ATOM 815 O O . HIS A 1 111 ? 23.898 -10.516 -8.199 1.00 94.12 111 HIS A O 1
ATOM 821 N N . GLN A 1 112 ? 23.580 -12.462 -7.125 1.00 94.94 112 GLN A N 1
ATOM 822 C CA . GLN A 1 112 ? 22.721 -11.919 -6.071 1.00 94.94 112 GLN A CA 1
ATOM 823 C C . GLN A 1 112 ? 23.456 -11.914 -4.739 1.00 94.94 112 GLN A C 1
ATOM 825 O O . GLN A 1 112 ? 23.949 -12.953 -4.304 1.00 94.94 112 GLN A O 1
ATOM 830 N N . GLU A 1 113 ? 23.443 -10.771 -4.067 1.00 93.38 113 GLU A N 1
ATOM 831 C CA . GLU A 1 113 ? 23.893 -10.650 -2.686 1.00 93.38 113 GLU A CA 1
ATOM 832 C C . GLU A 1 113 ? 22.699 -10.804 -1.738 1.00 93.38 113 GLU A C 1
ATOM 834 O O . GLU A 1 113 ? 21.624 -10.234 -1.950 1.00 93.38 113 GLU A O 1
ATOM 839 N N . ALA A 1 114 ? 22.873 -11.604 -0.686 1.00 89.38 114 ALA A N 1
ATOM 840 C CA . ALA A 1 114 ? 21.852 -11.780 0.334 1.00 89.38 114 ALA A CA 1
ATOM 841 C C . ALA A 1 114 ? 21.848 -10.580 1.292 1.00 89.38 114 ALA A C 1
ATOM 843 O O . ALA A 1 114 ? 22.863 -10.263 1.908 1.00 89.38 114 ALA A O 1
ATOM 844 N N . TRP A 1 115 ? 20.683 -9.958 1.473 1.00 88.75 115 TRP A N 1
ATOM 845 C CA . TRP A 1 115 ? 20.465 -8.907 2.467 1.00 88.75 115 TRP A CA 1
ATOM 846 C C . TRP A 1 115 ? 19.393 -9.350 3.466 1.00 88.75 115 TRP A C 1
ATOM 848 O O . TRP A 1 115 ? 18.267 -9.676 3.084 1.00 88.75 115 TRP A O 1
ATOM 858 N N . GLY A 1 116 ? 19.739 -9.393 4.753 1.00 80.50 116 GLY A N 1
ATOM 859 C CA . GLY A 1 116 ? 18.844 -9.863 5.808 1.00 80.50 116 GLY A CA 1
ATOM 860 C C . GLY A 1 116 ? 19.584 -10.303 7.076 1.00 80.50 116 GLY A C 1
ATOM 861 O O . GLY A 1 116 ? 20.809 -10.230 7.118 1.00 80.50 116 GLY A O 1
ATOM 862 N N . PRO A 1 117 ? 18.858 -10.762 8.112 1.00 82.38 117 PRO A N 1
ATOM 863 C CA . PRO A 1 117 ? 17.517 -11.351 8.038 1.00 82.38 117 PRO A CA 1
ATOM 864 C C . PRO A 1 117 ? 16.372 -10.335 7.885 1.00 82.38 117 PRO A C 1
ATOM 866 O O . PRO A 1 117 ? 16.154 -9.492 8.746 1.00 82.38 117 PRO A O 1
ATOM 869 N N . PHE A 1 118 ? 15.577 -10.476 6.817 1.00 79.62 118 PHE A N 1
ATOM 870 C CA . PHE A 1 118 ? 14.355 -9.680 6.596 1.00 79.62 118 PHE A CA 1
ATOM 871 C C . PHE A 1 118 ? 13.095 -10.293 7.243 1.00 79.62 118 PHE A C 1
ATOM 873 O O . PHE A 1 118 ? 12.073 -9.630 7.395 1.00 79.62 118 PHE A O 1
ATOM 880 N N . GLY A 1 119 ? 13.140 -11.574 7.619 1.00 84.69 119 GLY A N 1
ATOM 881 C CA . GLY A 1 119 ? 11.975 -12.311 8.112 1.00 84.69 119 GLY A CA 1
ATOM 882 C C . GLY A 1 119 ? 11.114 -12.895 6.985 1.00 84.69 119 GLY A C 1
ATOM 883 O O . GLY A 1 119 ? 11.624 -13.305 5.942 1.00 84.69 119 GLY A O 1
ATOM 884 N N . ARG A 1 120 ? 9.798 -13.001 7.211 1.00 86.00 120 ARG A N 1
ATOM 885 C CA . ARG A 1 120 ? 8.878 -13.690 6.287 1.00 86.00 120 ARG A CA 1
ATOM 886 C C . ARG A 1 120 ? 8.528 -12.820 5.078 1.00 86.00 120 ARG A C 1
ATOM 888 O O . ARG A 1 120 ? 8.249 -11.631 5.214 1.00 86.00 120 ARG A O 1
ATOM 895 N N . GLY A 1 121 ? 8.504 -13.436 3.899 1.00 90.06 121 GLY A N 1
ATOM 896 C CA . GLY A 1 121 ? 7.954 -12.825 2.691 1.00 90.06 121 GLY A CA 1
ATOM 897 C C . GLY A 1 121 ? 6.437 -12.636 2.775 1.00 90.06 121 GLY A C 1
ATOM 898 O O . GLY A 1 121 ? 5.768 -13.253 3.606 1.00 90.06 121 GLY A O 1
ATOM 899 N N . TRP A 1 122 ? 5.885 -11.795 1.900 1.00 93.19 122 TRP A N 1
ATOM 900 C CA . TRP A 1 122 ? 4.441 -11.557 1.811 1.00 93.19 122 TRP A CA 1
ATOM 901 C C . TRP A 1 122 ? 3.988 -11.418 0.355 1.00 93.19 122 TRP A C 1
ATOM 903 O O . TRP A 1 122 ? 4.710 -10.887 -0.490 1.00 93.19 122 TRP A O 1
ATOM 913 N N . SER A 1 123 ? 2.777 -11.890 0.067 1.00 92.81 123 SER A N 1
ATOM 914 C CA . SER A 1 123 ? 2.111 -11.753 -1.231 1.00 92.81 123 SER A CA 1
ATOM 915 C C . SER A 1 123 ? 0.601 -11.759 -1.031 1.00 92.81 123 SER A C 1
ATOM 917 O O . SER A 1 123 ? 0.087 -12.647 -0.346 1.00 92.81 123 SER A O 1
ATOM 919 N N . LEU A 1 124 ? -0.110 -10.837 -1.674 1.00 92.19 124 LEU A N 1
ATOM 920 C CA . LEU A 1 124 ? -1.566 -10.871 -1.737 1.00 92.19 124 LEU A CA 1
ATOM 921 C C . LEU A 1 124 ? -2.015 -11.925 -2.759 1.00 92.19 124 LEU A C 1
ATOM 923 O O . LEU A 1 124 ? -1.590 -11.874 -3.908 1.00 92.19 124 LEU A O 1
ATOM 927 N N . GLN A 1 125 ? -2.852 -12.874 -2.333 1.00 90.94 125 GLN A N 1
ATOM 928 C CA . GLN A 1 125 ? -3.357 -13.965 -3.184 1.00 90.94 125 GLN A CA 1
ATOM 929 C C . GLN A 1 125 ? -4.820 -13.737 -3.586 1.00 90.94 125 GLN A C 1
ATOM 931 O O . GLN A 1 125 ? -5.153 -13.700 -4.765 1.00 90.94 125 GLN A O 1
ATOM 936 N N . LYS A 1 126 ? -5.699 -13.534 -2.599 1.00 91.81 126 LYS A N 1
ATOM 937 C CA . LYS A 1 126 ? -7.110 -13.179 -2.788 1.00 91.81 126 LYS A CA 1
ATOM 938 C C . LYS A 1 126 ? -7.550 -12.266 -1.650 1.00 91.81 126 LYS A C 1
ATOM 940 O O . LYS A 1 126 ? -7.177 -12.496 -0.502 1.00 91.81 126 LYS A O 1
ATOM 945 N N . PHE A 1 127 ? -8.364 -11.267 -1.968 1.00 93.94 127 PHE A N 1
ATOM 946 C CA . PHE A 1 127 ? -9.029 -10.419 -0.989 1.00 93.94 127 PHE A CA 1
ATOM 947 C C . PHE A 1 127 ? -10.336 -9.865 -1.565 1.00 93.94 127 PHE A C 1
ATOM 949 O O . PHE A 1 127 ? -10.431 -9.613 -2.763 1.00 93.94 127 PHE A O 1
ATOM 956 N N . SER A 1 128 ? -11.327 -9.688 -0.698 1.00 94.50 128 SER A N 1
ATOM 957 C CA . SER A 1 128 ? -12.607 -9.042 -0.985 1.00 94.50 128 SER A CA 1
ATOM 958 C C . SER A 1 128 ? -13.221 -8.596 0.339 1.00 94.50 128 SER A C 1
ATOM 960 O O . SER A 1 128 ? -13.192 -9.366 1.301 1.00 94.50 128 SER A O 1
ATOM 962 N N . ALA A 1 129 ? -13.803 -7.400 0.386 1.00 95.06 129 ALA A N 1
ATOM 963 C CA . ALA A 1 129 ? -14.530 -6.897 1.546 1.00 95.06 129 ALA A CA 1
ATOM 964 C C . ALA A 1 129 ? -15.840 -6.239 1.103 1.00 95.06 129 ALA A C 1
ATOM 966 O O . ALA A 1 129 ? -15.905 -5.599 0.055 1.00 95.06 129 ALA A O 1
ATOM 967 N N . GLN A 1 130 ? -16.879 -6.405 1.913 1.00 95.94 130 GLN A N 1
ATOM 968 C CA . GLN A 1 130 ? -18.211 -5.859 1.681 1.00 95.94 130 GLN A CA 1
ATOM 969 C C . GLN A 1 130 ? -18.915 -5.671 3.025 1.00 95.94 130 GLN A C 1
ATOM 971 O O . GLN A 1 130 ? -18.651 -6.415 3.974 1.00 95.94 130 GLN A O 1
ATOM 976 N N . VAL A 1 131 ? -19.822 -4.704 3.102 1.00 95.50 131 VAL A N 1
ATOM 977 C CA . VAL A 1 131 ? -20.736 -4.564 4.236 1.00 95.50 131 VAL A CA 1
ATOM 978 C C . VAL A 1 131 ? -21.883 -5.556 4.061 1.00 95.50 131 VAL A C 1
ATOM 980 O O . VAL A 1 131 ? -22.486 -5.640 2.995 1.00 95.50 131 VAL A O 1
ATOM 983 N N . VAL A 1 132 ? -22.174 -6.319 5.114 1.00 93.94 132 VAL A N 1
ATOM 984 C CA . VAL A 1 132 ? -23.274 -7.296 5.174 1.00 93.94 132 VAL A CA 1
ATOM 985 C C . VAL A 1 132 ? -24.367 -6.787 6.119 1.00 93.94 132 VAL A C 1
ATOM 987 O O . VAL A 1 132 ? -24.611 -7.346 7.183 1.00 93.94 132 VAL A O 1
ATOM 990 N N . GLY A 1 133 ? -24.958 -5.649 5.750 1.00 89.00 133 GLY A N 1
ATOM 991 C CA . GLY A 1 133 ? -26.050 -4.994 6.477 1.00 89.00 133 GLY A CA 1
ATOM 992 C C . GLY A 1 133 ? -27.399 -5.135 5.769 1.00 89.00 133 GLY A C 1
ATOM 993 O O . GLY A 1 133 ? -27.546 -5.934 4.847 1.00 89.00 133 GLY A O 1
ATOM 994 N N . SER A 1 134 ? -28.374 -4.316 6.176 1.00 89.19 134 SER A N 1
ATOM 995 C CA . SER A 1 134 ? -29.667 -4.173 5.482 1.00 89.19 134 SER A CA 1
ATOM 996 C C . SER A 1 134 ? -29.512 -3.706 4.032 1.00 89.19 134 SER A C 1
ATOM 998 O O . SER A 1 134 ? -30.288 -4.105 3.171 1.00 89.19 134 SER A O 1
ATOM 1000 N N . GLU A 1 135 ? -28.490 -2.893 3.771 1.00 94.19 135 GLU A N 1
ATOM 1001 C CA . GLU A 1 135 ? -28.062 -2.469 2.442 1.00 94.19 135 GLU A CA 1
ATOM 1002 C C . GLU A 1 135 ? -26.611 -2.943 2.233 1.00 94.19 135 GLU A C 1
ATOM 1004 O O . GLU A 1 135 ? -25.686 -2.387 2.835 1.00 94.19 135 GLU A O 1
ATOM 1009 N N . PRO A 1 136 ? -26.386 -4.037 1.482 1.00 94.69 136 PRO A N 1
ATOM 1010 C CA . PRO A 1 136 ? -25.051 -4.575 1.264 1.00 94.69 136 PRO A CA 1
ATOM 1011 C C . PRO A 1 136 ? -24.325 -3.838 0.132 1.00 94.69 136 PRO A C 1
ATOM 1013 O O . PRO A 1 136 ? -24.857 -3.690 -0.966 1.00 94.69 136 PRO A O 1
ATOM 1016 N N . PHE A 1 137 ? -23.073 -3.442 0.370 1.00 95.88 137 PHE A N 1
ATOM 1017 C CA . PHE A 1 137 ? -22.234 -2.773 -0.631 1.00 95.88 137 PHE A CA 1
ATOM 1018 C C . PHE A 1 137 ? -20.760 -3.216 -0.549 1.00 95.88 137 PHE A C 1
ATOM 1020 O O . PHE A 1 137 ? -20.274 -3.549 0.539 1.00 95.88 137 PHE A O 1
ATOM 1027 N N . PRO A 1 138 ? -20.025 -3.250 -1.678 1.00 95.31 138 PRO A N 1
ATOM 1028 C CA . PRO A 1 138 ? -18.603 -3.589 -1.697 1.00 95.31 138 PRO A CA 1
ATOM 1029 C C . PRO A 1 138 ? -17.749 -2.467 -1.090 1.00 95.31 138 PRO A C 1
ATOM 1031 O O . PRO A 1 138 ? -18.072 -1.287 -1.209 1.00 95.31 138 PRO A O 1
ATOM 1034 N N . LEU A 1 139 ? -16.622 -2.827 -0.473 1.00 92.88 139 LEU A N 1
ATOM 1035 C CA . LEU A 1 139 ? -15.670 -1.873 0.102 1.00 92.88 139 LEU A CA 1
ATOM 1036 C C . LEU A 1 139 ? -14.389 -1.800 -0.734 1.00 92.88 139 LEU A C 1
ATOM 1038 O O . LEU A 1 139 ? -13.711 -2.809 -0.934 1.00 92.88 139 LEU A O 1
ATOM 1042 N N . ILE A 1 140 ? -14.009 -0.587 -1.150 1.00 92.06 140 ILE A N 1
ATOM 1043 C CA . ILE A 1 140 ? -12.715 -0.320 -1.792 1.00 92.06 140 ILE A CA 1
ATOM 1044 C C . ILE A 1 140 ? -11.640 -0.214 -0.701 1.00 92.06 140 ILE A C 1
ATOM 1046 O O . ILE A 1 140 ? -11.326 0.862 -0.195 1.00 92.06 140 ILE A O 1
ATOM 1050 N N . VAL A 1 141 ? -11.091 -1.360 -0.308 1.00 92.19 141 VAL A N 1
ATOM 1051 C CA . VAL A 1 141 ? -10.014 -1.489 0.683 1.00 92.19 141 VAL A CA 1
ATOM 1052 C C . VAL A 1 141 ? -9.011 -2.546 0.220 1.00 92.19 141 VAL A C 1
ATOM 1054 O O . VAL A 1 141 ? -9.363 -3.443 -0.542 1.00 92.19 141 VAL A O 1
ATOM 1057 N N . TYR A 1 142 ? -7.761 -2.465 0.682 1.00 93.44 142 TYR A N 1
ATOM 1058 C CA . TYR A 1 142 ? -6.711 -3.430 0.334 1.00 93.44 142 TYR A CA 1
ATOM 1059 C C . TYR A 1 142 ? -5.859 -3.790 1.565 1.00 93.44 142 TYR A C 1
ATOM 1061 O O . TYR A 1 142 ? -5.563 -2.904 2.374 1.00 93.44 142 TYR A O 1
ATOM 1069 N N . PRO A 1 143 ? -5.429 -5.058 1.732 1.00 94.12 143 PRO A N 1
ATOM 1070 C CA . PRO A 1 143 ? -4.601 -5.466 2.865 1.00 94.12 143 PRO A CA 1
ATOM 1071 C C . PRO A 1 143 ? -3.240 -4.776 2.890 1.00 94.12 143 PRO A C 1
ATOM 1073 O O . PRO A 1 143 ? -2.509 -4.772 1.898 1.00 94.12 143 PRO A O 1
ATOM 1076 N N . LYS A 1 144 ? -2.859 -4.267 4.064 1.00 93.62 144 LYS A N 1
ATOM 1077 C CA . LYS A 1 144 ? -1.510 -3.748 4.310 1.00 93.62 144 LYS A CA 1
ATOM 1078 C C . LYS A 1 144 ? -0.463 -4.856 4.190 1.00 93.62 144 LYS A C 1
ATOM 1080 O O . LYS A 1 144 ? -0.677 -5.974 4.663 1.00 93.62 144 LYS A O 1
ATOM 1085 N N . ALA A 1 145 ? 0.679 -4.549 3.584 1.00 92.75 145 ALA A N 1
ATOM 1086 C CA . ALA A 1 145 ? 1.754 -5.518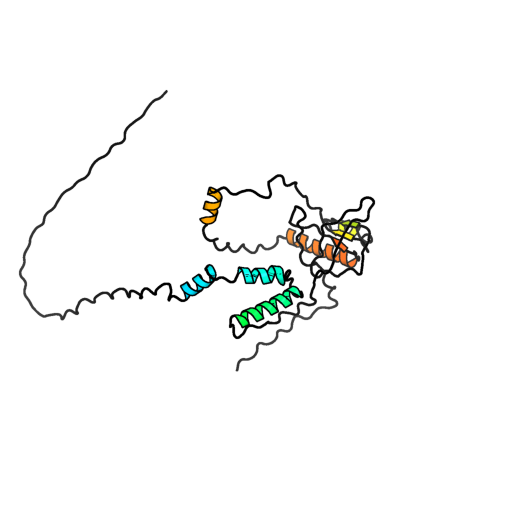 3.385 1.00 92.75 145 ALA A CA 1
ATOM 1087 C C . ALA A 1 145 ? 2.260 -6.072 4.731 1.00 92.75 145 ALA A C 1
ATOM 1089 O O . ALA A 1 145 ? 2.322 -5.342 5.720 1.00 92.75 145 ALA A O 1
ATOM 1090 N N . TRP A 1 146 ? 2.605 -7.360 4.773 1.00 91.62 146 TRP A N 1
ATOM 1091 C CA . TRP A 1 146 ? 2.981 -8.104 5.990 1.00 91.62 146 TRP A CA 1
ATOM 1092 C C . TRP A 1 146 ? 1.885 -8.241 7.065 1.00 91.62 146 TRP A C 1
ATOM 1094 O O . TRP A 1 146 ? 2.156 -8.792 8.130 1.00 91.62 146 TRP A O 1
ATOM 1104 N N . SER A 1 147 ? 0.637 -7.836 6.791 1.00 91.06 147 SER A N 1
ATOM 1105 C CA . SER A 1 147 ? -0.501 -8.194 7.654 1.00 91.06 147 SER A CA 1
ATOM 1106 C C . SER A 1 147 ? -0.736 -9.716 7.686 1.00 91.06 147 SER A C 1
ATOM 1108 O O . SER A 1 147 ? -0.495 -10.399 6.679 1.00 91.06 147 SER A O 1
ATOM 1110 N N . PRO A 1 148 ? -1.207 -10.270 8.823 1.00 88.94 148 PRO A N 1
ATOM 1111 C CA . PRO A 1 148 ? -1.621 -11.665 8.901 1.00 88.94 148 PRO A CA 1
ATOM 1112 C C . PRO A 1 148 ? -2.870 -11.913 8.045 1.00 88.94 148 PRO A C 1
ATOM 1114 O O . PRO A 1 148 ? -3.777 -11.086 7.984 1.00 88.94 148 PRO A O 1
ATOM 1117 N N . GLY A 1 149 ? -2.930 -13.080 7.403 1.00 88.88 149 GLY A N 1
ATOM 1118 C CA . GLY A 1 149 ? -4.114 -13.514 6.664 1.00 88.88 149 GLY A CA 1
ATOM 1119 C C . GLY A 1 149 ? -5.229 -14.017 7.585 1.00 88.88 149 GLY A C 1
ATOM 1120 O O . GLY A 1 149 ? -4.968 -14.648 8.610 1.00 88.88 149 GLY A O 1
ATOM 1121 N N . VAL A 1 150 ? -6.477 -13.791 7.178 1.00 89.38 150 VAL A N 1
ATOM 1122 C CA . VAL A 1 150 ? -7.671 -14.380 7.802 1.00 89.38 150 VAL A CA 1
ATOM 1123 C C . VAL A 1 150 ? -7.871 -15.808 7.283 1.00 89.38 150 VAL A C 1
ATOM 1125 O O . VAL A 1 150 ? -7.679 -16.082 6.097 1.00 89.38 150 VAL A O 1
ATOM 1128 N N . LYS A 1 151 ? -8.282 -16.735 8.157 1.00 87.38 151 LYS A N 1
ATOM 1129 C CA . LYS A 1 151 ? -8.713 -18.082 7.750 1.00 87.38 151 LYS A CA 1
ATOM 1130 C C . LYS A 1 151 ? -10.171 -18.036 7.284 1.00 87.38 151 LYS A C 1
ATOM 1132 O O . LYS A 1 151 ? -11.072 -17.986 8.113 1.00 87.38 151 LYS A O 1
ATOM 1137 N N . GLY A 1 152 ? -10.393 -18.081 5.971 1.00 89.88 152 GLY A N 1
ATOM 1138 C CA . GLY A 1 152 ? -11.737 -18.015 5.387 1.00 89.88 152 GLY A CA 1
ATOM 1139 C C . GLY A 1 152 ? -12.345 -16.611 5.459 1.00 89.88 152 GLY A C 1
ATOM 1140 O O . GLY A 1 152 ? -11.630 -15.616 5.349 1.00 89.88 152 GLY A O 1
ATOM 1141 N N . THR A 1 153 ? -13.665 -16.533 5.620 1.00 92.94 153 THR A N 1
ATOM 1142 C CA . THR A 1 153 ? -14.407 -15.266 5.705 1.00 92.94 153 THR A CA 1
ATOM 1143 C C . THR A 1 153 ? -14.489 -14.787 7.154 1.00 92.94 153 THR A C 1
ATOM 1145 O O . THR A 1 153 ? -14.974 -15.515 8.015 1.00 92.94 153 THR A O 1
ATOM 1148 N N . LEU A 1 154 ? -14.067 -13.546 7.416 1.00 94.19 154 LEU A N 1
ATOM 1149 C CA . LEU A 1 154 ? -14.336 -12.851 8.677 1.00 94.19 154 LEU A CA 1
ATOM 1150 C C . LEU A 1 154 ? -15.619 -12.026 8.536 1.00 94.19 154 LEU A C 1
ATOM 1152 O O . LEU A 1 154 ? -15.707 -11.150 7.678 1.00 94.19 154 LEU A O 1
ATOM 1156 N N . THR A 1 155 ? -16.583 -12.270 9.419 1.00 95.44 155 THR A N 1
ATOM 1157 C CA . THR A 1 155 ? -17.769 -11.426 9.602 1.00 95.44 155 THR A CA 1
ATOM 1158 C C . THR A 1 155 ? -17.849 -11.056 11.074 1.00 95.44 155 THR A C 1
ATOM 1160 O O . THR A 1 155 ? -17.844 -11.936 11.931 1.00 95.44 155 THR A O 1
ATOM 1163 N N . ALA A 1 156 ? -17.872 -9.758 11.367 1.00 95.25 156 ALA A N 1
ATOM 1164 C CA . ALA A 1 156 ? -17.851 -9.232 12.726 1.00 95.25 156 ALA A CA 1
ATOM 1165 C C . ALA A 1 156 ? -18.502 -7.836 12.783 1.00 95.25 156 ALA A C 1
ATOM 1167 O O . ALA A 1 156 ? -18.565 -7.162 11.750 1.00 95.25 156 ALA A O 1
ATOM 1168 N N . PRO A 1 157 ? -18.963 -7.382 13.964 1.00 95.12 157 PRO A N 1
ATOM 1169 C CA . PRO A 1 157 ? -19.457 -6.021 14.154 1.00 95.12 157 PRO A CA 1
ATOM 1170 C C . PRO A 1 157 ? -18.400 -4.971 13.798 1.00 95.12 157 PRO A C 1
ATOM 1172 O O . PRO A 1 157 ? -17.207 -5.178 14.032 1.00 95.12 157 PRO A O 1
ATOM 1175 N N . VAL A 1 158 ? -18.847 -3.831 13.273 1.00 94.62 158 VAL A N 1
ATOM 1176 C CA . VAL A 1 158 ? -17.984 -2.688 12.953 1.00 94.62 158 VAL A CA 1
ATOM 1177 C C . VAL A 1 158 ? -18.042 -1.669 14.090 1.00 94.62 158 VAL A C 1
ATOM 1179 O O . VAL A 1 158 ? -19.128 -1.287 14.521 1.00 94.62 158 VAL A O 1
ATOM 1182 N N . VAL A 1 159 ? -16.882 -1.207 14.561 1.00 95.12 159 VAL A N 1
ATOM 1183 C CA . VAL A 1 159 ? -16.760 -0.159 15.587 1.00 95.12 159 VAL A CA 1
ATOM 1184 C C . VAL A 1 159 ? -15.955 1.008 15.023 1.00 95.12 159 VAL A C 1
ATOM 1186 O O . VAL A 1 159 ? -14.828 0.826 14.564 1.00 95.12 159 VAL A O 1
ATOM 1189 N N . TYR A 1 160 ? -16.515 2.216 15.072 1.00 94.19 160 TYR A N 1
ATOM 1190 C CA . TYR A 1 160 ? -15.779 3.443 14.765 1.00 94.19 160 TYR A CA 1
ATOM 1191 C C . TYR A 1 160 ? -14.996 3.917 15.993 1.00 94.19 160 TYR A C 1
ATOM 1193 O O . TYR A 1 160 ? -15.545 3.976 17.093 1.00 94.19 160 TYR A O 1
ATOM 1201 N N . LEU A 1 161 ? -13.714 4.240 15.809 1.00 92.44 161 LEU A N 1
ATOM 1202 C CA . LEU A 1 161 ? -12.800 4.603 16.887 1.00 92.44 161 LEU A CA 1
ATOM 1203 C C . LEU A 1 161 ? -11.931 5.792 16.460 1.00 92.44 161 LEU A C 1
ATOM 1205 O O . LEU A 1 161 ? -10.967 5.642 15.712 1.00 92.44 161 LEU A O 1
ATOM 1209 N N . ASN A 1 162 ? -12.248 6.978 16.981 1.00 91.81 162 ASN A N 1
ATOM 1210 C CA . ASN A 1 162 ? -11.457 8.197 16.784 1.00 91.81 162 ASN A CA 1
ATOM 1211 C C . ASN A 1 162 ? -11.191 8.951 18.108 1.00 91.81 162 ASN A C 1
ATOM 1213 O O . ASN A 1 162 ? -11.646 10.081 18.267 1.00 91.81 162 ASN A O 1
ATOM 1217 N N . PRO A 1 163 ? -10.497 8.332 19.083 1.00 90.19 163 PRO A N 1
ATOM 1218 C CA . PRO A 1 163 ? -10.094 9.004 20.307 1.00 90.19 163 PRO A CA 1
ATOM 1219 C C . PRO A 1 163 ? -8.941 9.967 20.014 1.00 90.19 163 PRO A C 1
ATOM 1221 O O . PRO A 1 163 ? -7.994 9.626 19.297 1.00 90.19 163 PRO A O 1
ATOM 1224 N N . THR A 1 164 ? -9.018 11.147 20.613 1.00 87.56 164 THR A N 1
ATOM 1225 C CA . THR A 1 164 ? -7.989 12.193 20.614 1.00 87.56 164 THR A CA 1
ATOM 1226 C C . THR A 1 164 ? -7.160 12.187 21.900 1.00 87.56 164 THR A C 1
ATOM 1228 O O . THR A 1 164 ? -6.032 12.674 21.907 1.00 87.56 164 THR A O 1
ATOM 1231 N N . THR A 1 165 ? -7.685 11.579 22.971 1.00 89.81 165 THR A N 1
ATOM 1232 C CA . THR A 1 165 ? -7.042 11.478 24.289 1.00 89.81 165 THR A CA 1
ATOM 1233 C C . THR A 1 165 ? -6.946 10.030 24.788 1.00 89.81 165 THR A C 1
ATOM 1235 O O . THR A 1 165 ? -7.666 9.135 24.337 1.00 89.81 165 THR A O 1
ATOM 1238 N N . GLU A 1 166 ? -6.064 9.772 25.761 1.00 89.00 166 GLU A N 1
ATOM 1239 C CA . GLU A 1 166 ? -5.952 8.449 26.405 1.00 89.00 166 GLU A CA 1
ATOM 1240 C C . GLU A 1 166 ? -7.196 8.093 27.238 1.00 89.00 166 GLU A C 1
ATOM 1242 O O . GLU A 1 166 ? -7.553 6.919 27.333 1.00 89.00 166 GLU A O 1
ATOM 1247 N N . ALA A 1 167 ? -7.904 9.093 27.774 1.00 91.38 167 ALA A N 1
ATOM 1248 C CA . ALA A 1 167 ? -9.171 8.898 28.478 1.00 91.38 167 ALA A CA 1
ATOM 1249 C C . ALA A 1 167 ? -10.288 8.432 27.527 1.00 91.38 167 ALA A C 1
ATOM 1251 O O . ALA A 1 167 ? -11.002 7.476 27.832 1.00 91.38 167 ALA A O 1
ATOM 1252 N N . GLU A 1 168 ? -10.398 9.043 26.341 1.00 91.56 168 GLU A N 1
ATOM 1253 C CA . GLU A 1 168 ? -11.311 8.577 25.289 1.00 91.56 168 GLU A CA 1
ATOM 1254 C C . GLU A 1 168 ? -10.954 7.167 24.814 1.00 91.56 168 GLU A C 1
ATOM 1256 O O . GLU A 1 168 ? -11.848 6.342 24.650 1.00 91.56 168 GLU A O 1
ATOM 1261 N N . LEU A 1 169 ? -9.663 6.859 24.637 1.00 92.44 169 LEU A N 1
ATOM 1262 C CA . LEU A 1 169 ? -9.210 5.516 24.262 1.00 92.44 169 LEU A CA 1
ATOM 1263 C C . LEU A 1 169 ? -9.631 4.469 25.310 1.00 92.44 169 LEU A C 1
ATOM 1265 O O . LEU A 1 169 ? -10.171 3.422 24.953 1.00 92.44 169 LEU A O 1
ATOM 1269 N N . ALA A 1 170 ? -9.465 4.776 26.600 1.00 91.75 170 ALA A N 1
ATOM 1270 C CA . ALA A 1 170 ? -9.875 3.900 27.695 1.00 91.75 170 ALA A CA 1
ATOM 1271 C C . ALA A 1 170 ? -11.395 3.638 27.731 1.00 91.75 170 ALA A C 1
ATOM 1273 O O . ALA A 1 170 ? -11.815 2.563 28.160 1.00 91.75 170 ALA A O 1
ATOM 1274 N N . ALA A 1 171 ? -12.227 4.557 27.227 1.00 92.62 171 ALA A N 1
ATOM 1275 C CA . ALA A 1 171 ? -13.679 4.373 27.143 1.00 92.62 171 ALA A CA 1
ATOM 1276 C C . ALA A 1 171 ? -14.117 3.303 26.118 1.00 92.62 171 ALA A C 1
ATOM 1278 O O . ALA A 1 171 ? -15.270 2.856 26.159 1.00 92.62 171 ALA A O 1
ATOM 1279 N N . TYR A 1 172 ? -13.223 2.858 25.226 1.00 91.44 172 TYR A N 1
ATOM 1280 C CA . TYR A 1 172 ? -13.455 1.721 24.323 1.00 91.44 172 TYR A CA 1
ATOM 1281 C C . TYR A 1 172 ? -13.112 0.365 24.953 1.00 91.44 172 TYR A C 1
ATOM 1283 O O . TYR A 1 172 ? -13.380 -0.664 24.336 1.00 91.44 172 TYR A O 1
ATOM 1291 N N . LYS A 1 173 ? -12.564 0.343 26.178 1.00 92.06 173 LYS A N 1
ATOM 1292 C CA . LYS A 1 173 ? -12.085 -0.886 26.811 1.00 92.06 173 LYS A CA 1
ATOM 1293 C C . LYS A 1 173 ? -13.205 -1.908 27.022 1.00 92.06 173 LYS A C 1
ATOM 1295 O O . LYS A 1 173 ? -14.219 -1.617 27.655 1.00 92.06 173 LYS A O 1
ATOM 1300 N N . GLY A 1 174 ? -12.988 -3.117 26.516 1.00 91.94 174 GLY A N 1
ATOM 1301 C CA . GLY A 1 174 ? -13.940 -4.228 26.515 1.00 91.94 174 GLY A CA 1
ATOM 1302 C C . GLY A 1 174 ? -14.961 -4.210 25.368 1.00 91.94 174 GLY A C 1
ATOM 1303 O O . GLY A 1 174 ? -15.833 -5.077 25.351 1.00 91.94 174 GLY A O 1
ATOM 1304 N N . LYS A 1 175 ? -14.887 -3.255 24.428 1.00 92.69 175 LYS A N 1
ATOM 1305 C CA . LYS A 1 175 ? -15.880 -3.065 23.350 1.00 92.69 175 LYS A CA 1
ATOM 1306 C C . LYS A 1 175 ? -15.383 -3.456 21.956 1.00 92.69 175 LYS A C 1
ATOM 1308 O O . LYS A 1 175 ? -16.210 -3.593 21.059 1.00 92.69 175 LYS A O 1
ATOM 1313 N N . ILE A 1 176 ? -14.072 -3.617 21.748 1.00 95.12 176 ILE A N 1
ATOM 1314 C CA . ILE A 1 176 ? -13.493 -3.862 20.408 1.00 95.12 176 ILE A CA 1
ATOM 1315 C C . ILE A 1 176 ? -13.006 -5.300 20.187 1.00 95.12 176 ILE A C 1
ATOM 1317 O O . ILE A 1 176 ? -12.616 -5.650 19.072 1.00 95.12 176 ILE A O 1
ATOM 1321 N N . LYS A 1 177 ? -13.055 -6.156 21.214 1.00 95.75 177 LYS A N 1
ATOM 1322 C CA . LYS A 1 177 ? -12.654 -7.566 21.115 1.00 95.75 177 LYS A CA 1
ATOM 1323 C C . LYS A 1 177 ? -13.449 -8.297 20.026 1.00 95.75 177 LYS A C 1
ATOM 1325 O O . LYS A 1 177 ? -14.666 -8.430 20.114 1.00 95.75 177 LYS A O 1
ATOM 1330 N N . GLY A 1 178 ? -12.748 -8.806 19.015 1.00 94.56 178 GLY A N 1
ATOM 1331 C CA . GLY A 1 178 ? -13.338 -9.508 17.873 1.00 94.56 178 GLY A CA 1
ATOM 1332 C C . GLY A 1 178 ? -14.019 -8.611 16.829 1.00 94.56 178 GLY A C 1
ATOM 1333 O O . GLY A 1 178 ? -14.511 -9.139 15.837 1.00 94.56 178 GLY A O 1
ATOM 1334 N N . ALA A 1 179 ? -14.041 -7.287 17.011 1.00 96.38 179 ALA A N 1
ATOM 1335 C CA . ALA A 1 179 ? -14.675 -6.348 16.086 1.00 96.38 179 ALA A CA 1
ATOM 1336 C C . ALA A 1 179 ? -13.757 -5.949 14.915 1.00 96.38 179 ALA A C 1
ATOM 1338 O O . ALA A 1 179 ? -12.528 -6.043 14.997 1.00 96.38 179 ALA A O 1
ATOM 1339 N N . ILE A 1 180 ? -14.361 -5.450 13.835 1.00 95.75 180 ILE A N 1
ATOM 1340 C CA . ILE A 1 180 ? -13.674 -4.712 12.768 1.00 95.75 180 ILE A CA 1
ATOM 1341 C C . ILE A 1 180 ? -13.645 -3.239 13.184 1.00 95.75 180 ILE A C 1
ATOM 1343 O O . ILE A 1 180 ? -14.693 -2.607 13.308 1.00 95.75 180 ILE A O 1
ATOM 1347 N N . VAL A 1 181 ? -12.459 -2.679 13.413 1.00 95.75 181 VAL A N 1
ATOM 1348 C CA . VAL A 1 181 ? -12.309 -1.303 13.904 1.00 95.75 181 VAL A CA 1
ATOM 1349 C C . VAL A 1 181 ? -11.954 -0.359 12.759 1.00 95.75 181 VAL A C 1
ATOM 1351 O O . VAL A 1 181 ? -10.921 -0.526 12.107 1.00 95.75 181 VAL A O 1
ATOM 1354 N N . LEU A 1 182 ? -12.783 0.665 12.554 1.00 94.31 182 LEU A N 1
ATOM 1355 C CA . LEU A 1 182 ? -12.468 1.816 11.706 1.00 94.31 182 LEU A CA 1
ATOM 1356 C C . LEU A 1 182 ? -11.628 2.797 12.539 1.00 94.31 182 LEU A C 1
ATOM 1358 O O . LEU A 1 182 ? -12.134 3.402 13.486 1.00 94.31 182 LEU A O 1
ATOM 1362 N N . ASN A 1 183 ? -10.335 2.891 12.234 1.00 92.06 183 ASN A N 1
ATOM 1363 C CA . ASN A 1 183 ? -9.323 3.520 13.081 1.00 92.06 183 ASN A CA 1
ATOM 1364 C C . ASN A 1 183 ? -8.966 4.942 12.616 1.00 92.06 183 ASN A C 1
ATOM 1366 O O . ASN A 1 183 ? -8.295 5.132 11.599 1.00 92.06 183 ASN A O 1
ATOM 1370 N N . GLY A 1 184 ? -9.314 5.932 13.437 1.00 86.88 184 GLY A N 1
ATOM 1371 C CA . GLY A 1 184 ? -9.021 7.348 13.224 1.00 86.88 184 GLY A CA 1
ATOM 1372 C C . GLY A 1 184 ? -10.142 8.120 12.530 1.00 86.88 184 GLY A C 1
ATOM 1373 O O . GLY A 1 184 ? -11.214 7.591 12.250 1.00 86.88 184 GLY A O 1
ATOM 1374 N N . ALA A 1 185 ? -9.882 9.403 12.283 1.00 86.81 185 ALA A N 1
ATOM 1375 C CA . ALA A 1 185 ? -10.846 10.318 11.692 1.00 86.81 185 ALA A CA 1
ATOM 1376 C C . ALA A 1 185 ? -11.208 9.923 10.252 1.00 86.81 185 ALA A C 1
ATOM 1378 O O . ALA A 1 185 ? -10.353 9.496 9.470 1.00 86.81 185 ALA A O 1
ATOM 1379 N N . MET A 1 186 ? -12.474 10.132 9.891 1.00 86.12 186 MET A N 1
ATOM 1380 C CA . MET A 1 186 ? -12.903 10.118 8.496 1.00 86.12 186 MET A CA 1
ATOM 1381 C C . MET A 1 186 ? -12.197 11.247 7.729 1.00 86.12 186 MET A C 1
ATOM 1383 O O . MET A 1 186 ? -12.078 12.363 8.235 1.00 86.12 186 MET A O 1
ATOM 1387 N N . ARG A 1 187 ? -11.719 10.956 6.515 1.00 86.44 187 ARG A N 1
ATOM 1388 C CA . ARG A 1 187 ? -11.164 11.967 5.607 1.00 86.44 187 ARG A CA 1
ATOM 1389 C C . ARG A 1 187 ? -12.299 12.619 4.821 1.00 86.44 187 ARG A C 1
ATOM 1391 O O . ARG A 1 187 ? -13.137 11.913 4.272 1.00 86.44 187 ARG A O 1
ATOM 1398 N N . GLU A 1 188 ? -12.279 13.943 4.739 1.00 86.44 188 GLU A N 1
ATOM 1399 C CA . GLU A 1 188 ? -13.118 14.700 3.813 1.00 86.44 188 GLU A CA 1
ATOM 1400 C C . GLU A 1 188 ? -12.663 14.446 2.366 1.00 86.44 188 GLU A C 1
ATOM 1402 O O . GLU A 1 188 ? -11.470 14.523 2.059 1.00 86.44 188 GLU A O 1
ATOM 1407 N N . LEU A 1 189 ? -13.615 14.104 1.497 1.00 85.38 189 LEU A N 1
ATOM 1408 C CA . LEU A 1 189 ? -13.407 13.881 0.067 1.00 85.38 189 LEU A CA 1
ATOM 1409 C C . LEU A 1 189 ? -14.151 14.989 -0.693 1.00 85.38 189 LEU A C 1
ATOM 1411 O O . LEU A 1 189 ? -15.375 14.900 -0.829 1.00 85.38 189 LEU A O 1
ATOM 1415 N N . PRO A 1 190 ? -13.467 16.067 -1.115 1.00 85.88 190 PRO A N 1
ATOM 1416 C CA . PRO A 1 190 ? -14.101 17.130 -1.882 1.00 85.88 190 PRO A CA 1
ATOM 1417 C C . PRO A 1 190 ? -14.472 16.620 -3.279 1.00 85.88 190 PRO A C 1
ATOM 1419 O O . PRO A 1 190 ? -13.736 15.849 -3.888 1.00 85.88 190 PRO A O 1
ATOM 1422 N N . ALA A 1 191 ? -15.607 17.074 -3.810 1.00 86.44 191 ALA A N 1
ATOM 1423 C CA . ALA A 1 191 ? -16.007 16.732 -5.169 1.00 86.44 191 ALA A CA 1
ATOM 1424 C C . ALA A 1 191 ? -15.073 17.394 -6.200 1.00 86.44 191 ALA A C 1
ATOM 1426 O O . ALA A 1 191 ? -14.884 18.613 -6.184 1.00 86.44 191 ALA A O 1
ATOM 1427 N N . HIS A 1 192 ? -14.524 16.594 -7.117 1.00 84.19 192 HIS A N 1
ATOM 1428 C CA . HIS A 1 192 ? -13.720 17.081 -8.238 1.00 84.19 192 HIS A CA 1
ATOM 1429 C C . HIS A 1 192 ? -14.633 17.584 -9.361 1.00 84.19 192 HIS A C 1
ATOM 1431 O O . HIS A 1 192 ? -15.360 16.806 -9.975 1.00 84.19 192 HIS A O 1
ATOM 1437 N N . PHE A 1 193 ? -14.590 18.890 -9.630 1.00 89.31 193 PHE A N 1
ATOM 1438 C CA . PHE A 1 193 ? -15.296 19.520 -10.757 1.00 89.31 193 PHE A CA 1
ATOM 1439 C C . PHE A 1 193 ? -14.368 19.874 -11.930 1.00 89.31 193 PHE A C 1
ATOM 1441 O O . PHE A 1 193 ? -14.847 20.191 -13.019 1.00 89.31 193 PHE A O 1
ATOM 1448 N N . ASP A 1 194 ? -13.051 19.804 -11.723 1.00 89.38 194 ASP A N 1
ATOM 1449 C CA . ASP A 1 194 ? -12.055 20.029 -12.767 1.00 89.38 194 ASP A CA 1
ATOM 1450 C C . ASP A 1 194 ? -11.940 18.809 -13.704 1.00 89.38 194 ASP A C 1
ATOM 1452 O O . ASP A 1 194 ? -11.996 17.662 -13.249 1.00 89.38 194 ASP A O 1
ATOM 1456 N N . PRO A 1 195 ? -11.737 19.010 -15.019 1.00 89.56 195 PRO A N 1
ATOM 1457 C CA . PRO A 1 195 ? -11.579 17.905 -15.957 1.00 89.56 195 PRO A CA 1
ATOM 1458 C C . PRO A 1 195 ? -10.258 17.155 -15.719 1.00 89.56 195 PRO A C 1
ATOM 1460 O O . PRO A 1 195 ? -9.176 17.707 -15.927 1.00 89.56 195 PRO A O 1
ATOM 1463 N N . GLN A 1 196 ? -10.344 15.863 -15.374 1.00 84.75 196 GLN A N 1
ATOM 1464 C CA . GLN A 1 196 ? -9.183 14.976 -15.163 1.00 84.75 196 GLN A CA 1
ATOM 1465 C C . GLN A 1 196 ? -8.213 14.931 -16.362 1.00 84.75 196 GLN A C 1
ATOM 1467 O O . GLN A 1 196 ? -7.013 14.725 -16.189 1.00 84.75 196 GLN A O 1
ATOM 1472 N N . ALA A 1 197 ? -8.725 15.117 -17.582 1.00 89.12 197 ALA A N 1
ATOM 1473 C CA . ALA A 1 197 ? -7.938 15.164 -18.806 1.00 89.12 197 ALA A CA 1
ATOM 1474 C C . ALA A 1 197 ? -8.198 16.473 -19.558 1.00 89.12 197 ALA A C 1
ATOM 1476 O O . ALA A 1 197 ? -9.341 16.819 -19.857 1.00 89.12 197 ALA A O 1
ATOM 1477 N N . ARG A 1 198 ? -7.119 17.167 -19.933 1.00 91.12 198 ARG A N 1
ATOM 1478 C CA . ARG A 1 198 ? -7.158 18.336 -20.817 1.00 91.12 198 ARG A CA 1
ATOM 1479 C C . ARG A 1 198 ? -6.224 18.133 -22.001 1.00 91.12 198 ARG A C 1
ATOM 1481 O O . ARG A 1 198 ? -5.147 17.560 -21.854 1.00 91.12 198 ARG A O 1
ATOM 1488 N N . ARG A 1 199 ? -6.618 18.631 -23.172 1.00 92.25 199 ARG A N 1
ATOM 1489 C CA . ARG A 1 199 ? -5.722 18.709 -24.328 1.00 92.25 199 ARG A CA 1
ATOM 1490 C C . ARG A 1 199 ? -4.775 19.892 -24.129 1.00 92.25 199 ARG A C 1
ATOM 1492 O O . ARG A 1 199 ? -5.237 20.990 -23.831 1.00 92.25 199 ARG A O 1
ATOM 1499 N N . TYR A 1 200 ? -3.477 19.661 -24.290 1.00 93.12 200 TYR A N 1
ATOM 1500 C CA . TYR A 1 200 ? -2.490 20.739 -24.334 1.00 93.12 200 TYR A CA 1
ATOM 1501 C C . TYR A 1 200 ? -2.601 21.505 -25.655 1.00 93.12 200 TYR A C 1
ATOM 1503 O O . TYR A 1 200 ? -2.851 20.893 -26.699 1.00 93.12 200 TYR A O 1
ATOM 1511 N N . SER A 1 201 ? -2.417 22.825 -25.616 1.00 95.50 201 SER A N 1
ATOM 1512 C CA . SER A 1 201 ? -2.253 23.617 -26.840 1.00 95.50 201 SER A CA 1
ATOM 1513 C C . SER A 1 201 ? -0.858 23.427 -27.443 1.00 95.50 201 SER A C 1
ATOM 1515 O O . SER A 1 201 ? 0.075 23.004 -26.756 1.00 95.50 201 SER A O 1
ATOM 1517 N N . ASP A 1 202 ? -0.690 23.785 -28.716 1.00 95.19 202 ASP A N 1
ATOM 1518 C CA . ASP A 1 202 ? 0.608 23.691 -29.396 1.00 95.19 202 ASP A CA 1
ATOM 1519 C C . ASP A 1 202 ? 1.682 24.547 -28.690 1.00 95.19 202 ASP A C 1
ATOM 1521 O O . ASP A 1 202 ? 2.820 24.106 -28.538 1.00 95.19 202 ASP A O 1
ATOM 1525 N N . ASP A 1 203 ? 1.306 25.712 -28.145 1.00 94.38 203 ASP A N 1
ATOM 1526 C CA . ASP A 1 203 ? 2.181 26.563 -27.321 1.00 94.38 203 ASP A CA 1
ATOM 1527 C C . ASP A 1 203 ? 2.600 25.899 -25.998 1.00 94.38 203 ASP A C 1
ATOM 1529 O O . ASP A 1 203 ? 3.722 26.095 -25.525 1.00 94.38 203 ASP A O 1
ATOM 1533 N N . GLU A 1 204 ? 1.704 25.139 -25.357 1.00 92.81 204 GLU A N 1
ATOM 1534 C CA . GLU A 1 204 ? 2.032 24.380 -24.146 1.00 92.81 204 GLU A CA 1
ATOM 1535 C C . GLU A 1 204 ? 2.977 23.220 -24.464 1.00 92.81 204 GLU A C 1
ATOM 1537 O O . GLU A 1 204 ? 3.969 23.031 -23.759 1.00 92.81 204 GLU A O 1
ATOM 1542 N N . LEU A 1 205 ? 2.715 22.488 -25.550 1.00 92.75 205 LEU A N 1
ATOM 1543 C CA . LEU A 1 205 ? 3.579 21.407 -26.026 1.00 92.75 205 LEU A CA 1
ATOM 1544 C C . LEU A 1 205 ? 4.970 21.929 -26.410 1.00 92.75 205 LEU A C 1
ATOM 1546 O O . LEU A 1 205 ? 5.974 21.324 -26.033 1.00 92.75 205 LEU A O 1
A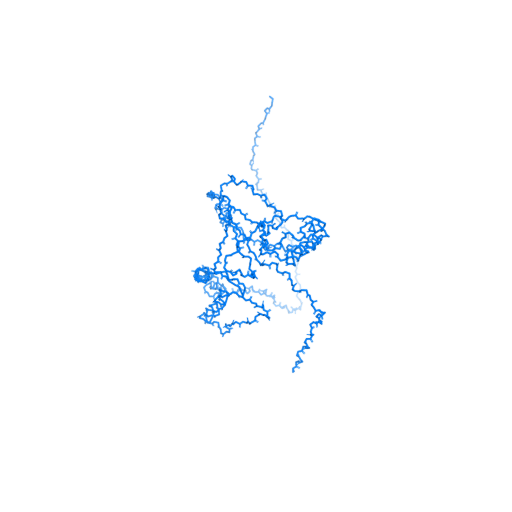TOM 1550 N N . LEU A 1 206 ? 5.050 23.081 -27.084 1.00 93.44 206 LEU A N 1
ATOM 1551 C CA . LEU A 1 206 ? 6.315 23.721 -27.440 1.00 93.44 206 LEU A CA 1
ATOM 1552 C C . LEU A 1 206 ? 7.114 24.126 -26.191 1.00 93.44 206 LEU A C 1
ATOM 1554 O O . LEU A 1 206 ? 8.312 23.855 -26.121 1.00 93.44 206 LEU A O 1
ATOM 1558 N N . LYS A 1 207 ? 6.455 24.696 -25.172 1.00 91.88 207 LYS A N 1
ATOM 1559 C CA . LYS A 1 207 ? 7.089 25.017 -23.878 1.00 91.88 207 LYS A CA 1
ATOM 1560 C C . LYS A 1 207 ? 7.593 23.772 -23.146 1.00 91.88 207 LYS A C 1
ATOM 1562 O O . LYS A 1 207 ? 8.663 23.829 -22.548 1.00 91.88 207 LYS A O 1
ATOM 1567 N N . MET A 1 208 ? 6.866 22.654 -23.202 1.00 87.69 208 MET A N 1
ATOM 1568 C CA . MET A 1 208 ? 7.323 21.382 -22.625 1.00 87.69 208 MET A CA 1
ATOM 1569 C C . MET A 1 208 ? 8.517 20.800 -23.389 1.00 87.69 208 MET A C 1
ATOM 1571 O O . MET A 1 208 ? 9.469 20.343 -22.765 1.00 87.69 208 MET A O 1
ATOM 1575 N N . ALA A 1 209 ? 8.508 20.860 -24.724 1.00 87.44 209 ALA A N 1
ATOM 1576 C CA . ALA A 1 209 ? 9.623 20.410 -25.558 1.00 87.44 209 ALA A CA 1
ATOM 1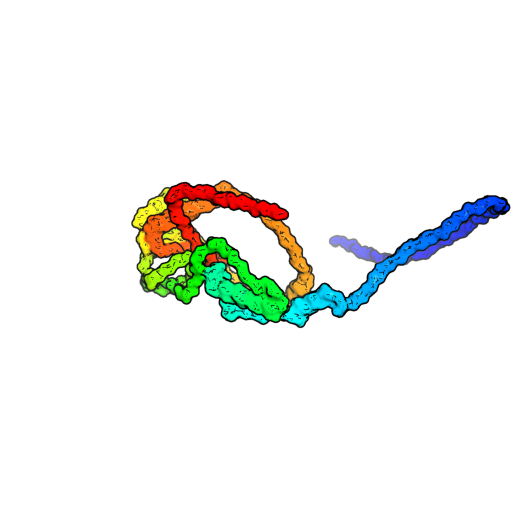577 C C . ALA A 1 209 ? 10.892 21.267 -25.373 1.00 87.44 209 ALA A C 1
ATOM 1579 O O . ALA A 1 209 ? 12.006 20.760 -25.495 1.00 87.44 209 ALA A O 1
ATOM 1580 N N . GLN A 1 210 ? 10.726 22.554 -25.058 1.00 89.94 210 GLN A N 1
ATOM 1581 C CA . GLN A 1 210 ? 11.806 23.500 -24.756 1.00 89.94 210 GLN A CA 1
ATOM 1582 C C . GLN A 1 210 ? 12.206 23.532 -23.271 1.00 89.94 210 GLN A C 1
ATOM 1584 O O . GLN A 1 210 ? 13.098 24.300 -22.904 1.00 89.94 210 GLN A O 1
ATOM 1589 N N . ALA A 1 211 ? 11.568 22.736 -22.406 1.00 82.00 211 ALA A N 1
ATOM 1590 C CA . ALA A 1 211 ? 11.848 22.753 -20.976 1.00 82.00 211 ALA A CA 1
ATOM 1591 C C . ALA A 1 211 ? 13.317 22.391 -20.700 1.00 82.00 211 ALA A C 1
ATOM 1593 O O . ALA A 1 211 ? 13.828 21.359 -21.142 1.00 82.00 211 ALA A O 1
ATOM 1594 N N . THR A 1 212 ? 14.007 23.247 -19.944 1.00 78.50 212 THR A N 1
ATOM 1595 C CA . THR A 1 212 ? 15.382 22.985 -19.514 1.00 78.50 212 THR A CA 1
ATOM 1596 C C . THR A 1 212 ? 15.441 21.735 -18.643 1.00 78.50 212 THR A C 1
ATOM 1598 O O . THR A 1 212 ? 14.478 21.401 -17.950 1.00 78.50 212 THR A O 1
ATOM 1601 N N . LYS A 1 213 ? 16.592 21.048 -18.646 1.00 73.56 213 LYS A N 1
ATOM 1602 C CA . LYS A 1 213 ? 16.812 19.878 -17.783 1.00 73.56 213 LYS A CA 1
ATOM 1603 C C . LYS A 1 213 ? 16.450 20.231 -16.332 1.00 73.56 213 LYS A C 1
ATOM 1605 O O . LYS A 1 213 ? 16.831 21.312 -15.884 1.00 73.56 213 LYS A O 1
ATOM 1610 N N . PRO A 1 214 ? 15.734 19.356 -15.604 1.00 67.75 214 PRO A N 1
ATOM 1611 C CA . PRO A 1 214 ? 15.377 19.629 -14.221 1.00 67.75 214 PRO A CA 1
ATOM 1612 C C . PRO A 1 214 ? 16.649 19.795 -13.387 1.00 67.75 214 PRO A C 1
ATOM 1614 O O . PRO A 1 214 ? 17.483 18.888 -13.331 1.00 67.75 214 PRO A O 1
ATOM 1617 N N . GLU A 1 215 ? 16.784 20.958 -12.753 1.00 73.69 215 GLU A N 1
ATOM 1618 C CA . GLU A 1 215 ? 17.859 21.233 -11.802 1.00 73.69 215 GLU A CA 1
ATOM 1619 C C . GLU A 1 215 ? 17.849 20.186 -10.673 1.00 73.69 215 GLU A C 1
ATOM 1621 O O . GLU A 1 215 ? 16.765 19.798 -10.213 1.00 73.69 215 GLU A O 1
ATOM 1626 N N . PRO A 1 216 ? 19.019 19.717 -10.192 1.00 68.25 216 PRO A N 1
ATOM 1627 C CA . PRO A 1 216 ? 19.090 18.798 -9.065 1.00 68.25 216 PRO A CA 1
ATOM 1628 C C . PRO A 1 216 ? 18.358 19.381 -7.853 1.00 68.25 216 PRO A C 1
ATOM 1630 O O . PRO A 1 216 ? 18.783 20.380 -7.273 1.00 68.25 216 PRO A O 1
ATOM 1633 N N . GLY A 1 217 ? 17.235 18.759 -7.481 1.00 71.38 217 GLY A N 1
ATOM 1634 C CA . GLY A 1 217 ? 16.349 19.282 -6.446 1.00 71.38 217 GLY A CA 1
ATOM 1635 C C . GLY A 1 217 ? 17.103 19.560 -5.147 1.00 71.38 217 GLY A C 1
ATOM 1636 O O . GLY A 1 217 ? 17.720 18.655 -4.580 1.00 71.38 217 GLY A O 1
ATOM 1637 N N . ALA A 1 218 ? 17.043 20.811 -4.678 1.00 73.69 218 ALA A N 1
ATOM 1638 C CA . ALA A 1 218 ? 17.730 21.242 -3.466 1.00 73.69 218 ALA A CA 1
ATOM 1639 C C . ALA A 1 218 ? 17.408 20.288 -2.306 1.00 73.69 218 ALA A C 1
ATOM 1641 O O . ALA A 1 218 ? 16.239 20.006 -2.025 1.00 73.69 218 ALA A O 1
ATOM 1642 N N . ARG A 1 219 ? 18.453 19.769 -1.646 1.00 71.62 219 ARG A N 1
ATOM 1643 C CA . ARG A 1 219 ? 18.326 18.744 -0.603 1.00 71.62 219 ARG A CA 1
ATOM 1644 C C . ARG A 1 219 ? 17.477 19.285 0.546 1.00 71.62 219 ARG A C 1
ATOM 1646 O O . ARG A 1 219 ? 17.960 20.044 1.382 1.00 71.62 219 ARG A O 1
ATOM 1653 N N . ARG A 1 220 ? 16.202 18.892 0.556 1.00 71.88 220 ARG A N 1
ATOM 1654 C CA . ARG A 1 220 ? 15.186 19.363 1.502 1.00 71.88 220 ARG A CA 1
ATOM 1655 C C . ARG A 1 220 ? 15.694 19.108 2.931 1.00 71.88 220 ARG A C 1
ATOM 1657 O O . ARG A 1 220 ? 15.991 17.952 3.241 1.00 71.88 220 ARG A O 1
ATOM 1664 N N . PRO A 1 221 ? 15.866 20.147 3.771 1.00 72.00 221 PRO A N 1
ATOM 1665 C CA . PRO A 1 221 ? 16.512 19.988 5.068 1.00 72.00 221 PRO A CA 1
ATOM 1666 C C . PRO A 1 221 ? 15.705 19.041 5.955 1.00 72.00 221 PRO A C 1
ATOM 1668 O O . PRO A 1 221 ? 14.476 19.124 6.011 1.00 72.00 221 PRO A O 1
ATOM 1671 N N . THR A 1 222 ? 16.403 18.138 6.644 1.00 74.12 222 THR A N 1
ATOM 1672 C CA . THR A 1 222 ? 15.799 17.167 7.559 1.00 74.12 222 THR A CA 1
ATOM 1673 C C . THR A 1 222 ? 15.177 17.912 8.739 1.00 74.12 222 THR A C 1
ATOM 1675 O O . THR A 1 222 ? 15.884 18.342 9.647 1.00 74.12 222 THR A O 1
ATOM 1678 N N . GLN A 1 223 ? 13.859 18.107 8.720 1.00 79.12 223 GLN A N 1
ATOM 1679 C CA . GLN A 1 223 ? 13.155 18.781 9.809 1.00 79.12 223 GLN A CA 1
ATOM 1680 C C . GLN A 1 223 ? 13.034 17.843 11.014 1.00 79.12 223 GLN A C 1
ATOM 1682 O O . GLN A 1 223 ? 12.471 16.753 10.910 1.00 79.12 223 GLN A O 1
ATOM 1687 N N . THR A 1 224 ? 13.548 18.276 12.165 1.00 83.94 224 THR A N 1
ATOM 1688 C CA . THR A 1 224 ? 13.326 17.595 13.446 1.00 83.94 224 THR A CA 1
ATOM 1689 C C . THR A 1 224 ? 11.843 17.696 13.825 1.00 83.94 224 THR A C 1
ATOM 1691 O O . THR A 1 224 ? 11.315 18.810 13.825 1.00 83.94 224 THR A O 1
ATOM 1694 N N . PRO A 1 225 ? 11.162 16.590 14.184 1.00 84.94 225 PRO A N 1
ATOM 1695 C CA . PRO A 1 225 ? 9.749 16.631 14.551 1.00 84.94 225 PRO A CA 1
ATOM 1696 C C . PRO A 1 225 ? 9.456 17.546 15.748 1.00 84.94 225 PRO A C 1
ATOM 1698 O O . PRO A 1 225 ? 10.150 17.498 16.776 1.00 84.94 225 PRO A O 1
ATOM 1701 N N . THR A 1 226 ? 8.387 18.340 15.645 1.00 91.44 226 THR A N 1
ATOM 1702 C CA . THR A 1 226 ? 7.928 19.208 16.742 1.00 91.44 226 THR A CA 1
ATOM 1703 C C . THR A 1 226 ? 7.526 18.373 17.972 1.00 91.44 226 THR A C 1
ATOM 1705 O O . THR A 1 226 ? 7.258 17.172 17.846 1.00 91.44 226 THR A O 1
ATOM 1708 N N . PRO A 1 227 ? 7.482 18.954 19.188 1.00 91.50 227 PRO A N 1
ATOM 1709 C CA . PRO A 1 227 ? 6.991 18.243 20.374 1.00 91.50 227 PRO A CA 1
ATOM 1710 C C . PRO A 1 227 ? 5.584 17.655 20.174 1.00 91.50 227 PRO A C 1
ATOM 1712 O O . PRO A 1 227 ? 5.336 16.512 20.544 1.00 91.50 227 PRO A O 1
ATOM 1715 N N . GLU A 1 228 ? 4.701 18.395 19.501 1.00 89.50 228 GLU A N 1
ATOM 1716 C CA . GLU A 1 228 ? 3.335 17.976 19.161 1.00 89.50 228 GLU A CA 1
ATOM 1717 C C . GLU A 1 228 ? 3.320 16.780 18.198 1.00 89.50 228 GLU A C 1
ATOM 1719 O O . GLU A 1 228 ? 2.603 15.808 18.421 1.00 89.50 228 GLU A O 1
ATOM 1724 N N . GLN A 1 229 ? 4.161 16.801 17.155 1.00 87.94 229 GLN A N 1
ATOM 1725 C CA . GLN A 1 229 ? 4.303 15.682 16.216 1.00 87.94 229 GLN A CA 1
ATOM 1726 C C . GLN A 1 229 ? 4.832 14.416 16.904 1.00 87.94 229 GLN A C 1
ATOM 1728 O O . GLN A 1 229 ? 4.409 13.307 16.565 1.00 87.94 229 GLN A O 1
ATOM 1733 N N . ARG A 1 230 ? 5.731 14.566 17.888 1.00 88.88 230 ARG A N 1
ATOM 1734 C CA . ARG A 1 230 ? 6.211 13.450 18.719 1.00 88.88 230 ARG A CA 1
ATOM 1735 C C . ARG A 1 230 ? 5.088 12.887 19.588 1.00 88.88 230 ARG A C 1
ATOM 1737 O O . ARG A 1 230 ? 4.793 11.702 19.462 1.00 88.88 230 ARG A O 1
ATOM 1744 N N . ALA A 1 231 ? 4.382 13.734 20.339 1.00 89.62 231 ALA A N 1
ATOM 1745 C CA . ALA A 1 231 ? 3.242 13.324 21.161 1.00 89.62 231 ALA A CA 1
ATOM 1746 C C . ALA A 1 231 ? 2.137 12.625 20.341 1.00 89.62 231 ALA A C 1
ATOM 1748 O O . ALA A 1 231 ? 1.635 11.575 20.741 1.00 89.62 231 ALA A O 1
ATOM 1749 N N . ALA A 1 232 ? 1.808 13.138 19.150 1.00 87.19 232 ALA A N 1
ATOM 1750 C CA . ALA A 1 232 ? 0.846 12.509 18.243 1.00 87.19 232 ALA A CA 1
ATOM 1751 C C . ALA A 1 232 ? 1.318 11.132 17.732 1.00 87.19 232 ALA A C 1
ATOM 1753 O O . ALA A 1 232 ? 0.514 10.206 17.600 1.00 87.19 232 ALA A O 1
ATOM 1754 N N . THR A 1 233 ? 2.621 10.972 17.473 1.00 87.62 233 THR A N 1
ATOM 1755 C CA . THR A 1 233 ? 3.218 9.691 17.055 1.00 87.62 233 THR A CA 1
ATOM 1756 C C . THR A 1 233 ? 3.210 8.672 18.198 1.00 87.62 233 THR A C 1
ATOM 1758 O O . THR A 1 233 ? 2.838 7.516 17.992 1.00 87.62 233 THR A O 1
ATOM 1761 N N . GLU A 1 234 ? 3.554 9.101 19.413 1.00 89.38 234 GLU A N 1
ATOM 1762 C CA . GLU A 1 234 ? 3.501 8.282 20.629 1.00 89.38 234 GLU A CA 1
ATOM 1763 C C . GLU A 1 234 ? 2.066 7.837 20.944 1.00 89.38 234 GLU A C 1
ATOM 1765 O O . GLU A 1 234 ? 1.824 6.651 21.179 1.00 89.38 234 GLU A O 1
ATOM 1770 N N . PHE A 1 235 ? 1.090 8.746 20.866 1.00 91.00 235 PHE A N 1
ATOM 1771 C CA . PHE A 1 235 ? -0.323 8.413 21.046 1.00 91.00 235 PHE A CA 1
ATOM 1772 C C . PHE A 1 235 ? -0.832 7.440 19.971 1.00 91.00 235 PHE A C 1
ATOM 1774 O O . PHE A 1 235 ? -1.513 6.468 20.297 1.00 91.00 235 PHE A O 1
ATOM 1781 N N . ALA A 1 236 ? -0.451 7.620 18.701 1.00 88.81 236 ALA A N 1
ATOM 1782 C CA . ALA A 1 236 ? -0.793 6.674 17.637 1.00 88.81 236 ALA A CA 1
ATOM 1783 C C . ALA A 1 236 ? -0.191 5.274 17.878 1.00 88.81 236 ALA A C 1
ATOM 1785 O O . ALA A 1 236 ? -0.856 4.264 17.619 1.00 88.81 236 ALA A O 1
ATOM 1786 N N . ALA A 1 237 ? 1.026 5.192 18.426 1.00 88.81 237 ALA A N 1
ATOM 1787 C CA . ALA A 1 237 ? 1.637 3.928 18.833 1.00 88.81 237 ALA A CA 1
ATOM 1788 C C . ALA A 1 237 ? 0.881 3.279 20.009 1.00 88.81 237 ALA A C 1
ATOM 1790 O O . ALA A 1 237 ? 0.529 2.100 19.921 1.00 88.81 237 ALA A O 1
ATOM 1791 N N . LYS A 1 238 ? 0.543 4.047 21.059 1.00 90.69 238 LYS A N 1
ATOM 1792 C CA . LYS A 1 238 ? -0.293 3.583 22.187 1.00 90.69 238 LYS A CA 1
ATOM 1793 C C . LYS A 1 238 ? -1.665 3.087 21.719 1.00 90.69 238 LYS A C 1
ATOM 1795 O O . LYS A 1 238 ? -2.082 2.003 22.117 1.00 90.69 238 LYS A O 1
ATOM 1800 N N . ARG A 1 239 ? -2.334 3.821 20.821 1.00 91.62 239 ARG A N 1
ATOM 1801 C CA . ARG A 1 239 ? -3.618 3.432 20.214 1.00 91.62 239 ARG A CA 1
ATOM 1802 C C . ARG A 1 239 ? -3.501 2.114 19.455 1.00 91.62 239 ARG A C 1
ATOM 1804 O O . ARG A 1 239 ? -4.286 1.205 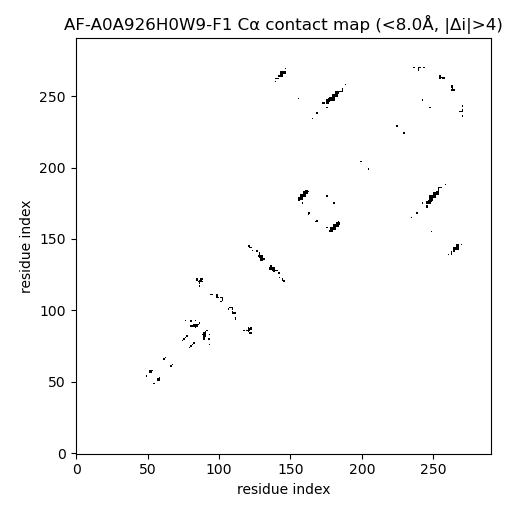19.691 1.00 91.62 239 ARG A O 1
ATOM 1811 N N . THR A 1 240 ? -2.492 1.978 18.594 1.00 90.50 240 THR A N 1
ATOM 1812 C CA . THR A 1 240 ? -2.252 0.737 17.833 1.00 90.50 240 THR A CA 1
ATOM 1813 C C . THR A 1 240 ? -1.971 -0.448 18.765 1.00 90.50 240 THR A C 1
ATOM 1815 O O . THR A 1 240 ? -2.465 -1.549 18.529 1.00 90.50 240 THR A O 1
ATOM 1818 N N . ARG A 1 241 ? -1.230 -0.222 19.858 1.00 91.19 241 ARG A N 1
ATOM 1819 C CA . ARG A 1 241 ? -0.955 -1.236 20.883 1.00 91.19 241 ARG A CA 1
ATOM 1820 C C . ARG A 1 241 ? -2.220 -1.655 21.642 1.00 91.19 241 ARG A C 1
ATOM 1822 O O . ARG A 1 241 ? -2.468 -2.848 21.759 1.00 91.19 241 ARG A O 1
ATOM 1829 N N . PHE A 1 242 ? -3.046 -0.701 22.073 1.00 93.12 242 PHE A N 1
ATOM 1830 C CA . PHE A 1 242 ? -4.338 -0.955 22.724 1.00 93.12 242 PHE A CA 1
ATOM 1831 C C . PHE A 1 242 ? -5.279 -1.796 21.845 1.00 93.12 242 PHE A C 1
ATOM 1833 O O . PHE A 1 242 ? -5.814 -2.804 22.298 1.00 93.12 242 PHE A O 1
ATOM 1840 N N . LEU A 1 243 ? -5.422 -1.420 20.568 1.00 93.00 243 LEU A N 1
ATOM 1841 C CA . LEU A 1 243 ? -6.240 -2.141 19.585 1.00 93.00 243 LEU A CA 1
ATOM 1842 C C . LEU A 1 243 ? -5.793 -3.602 19.406 1.00 93.00 243 LEU A C 1
ATOM 1844 O O . LEU A 1 243 ? -6.626 -4.497 19.256 1.00 93.00 243 LEU A O 1
ATOM 1848 N N . TYR A 1 244 ? -4.477 -3.832 19.424 1.00 91.12 244 TYR A N 1
ATOM 1849 C CA . TYR A 1 244 ? -3.878 -5.161 19.345 1.00 91.12 244 TYR A CA 1
ATOM 1850 C C . TYR A 1 244 ? -4.117 -5.977 20.626 1.00 91.12 244 TYR A C 1
ATOM 1852 O O . TYR A 1 244 ? -4.578 -7.113 20.545 1.00 91.12 244 TYR A O 1
ATOM 1860 N N . ASP A 1 245 ? -3.851 -5.396 21.800 1.00 92.38 245 ASP A N 1
ATOM 1861 C CA . ASP A 1 245 ? -3.952 -6.083 23.096 1.00 92.38 245 ASP A CA 1
ATOM 1862 C C . ASP A 1 245 ? -5.395 -6.443 23.483 1.00 92.38 245 ASP A C 1
ATOM 1864 O O . ASP A 1 245 ? -5.623 -7.474 24.115 1.00 92.38 245 ASP A O 1
ATOM 1868 N N . GLU A 1 246 ? -6.384 -5.637 23.085 1.00 93.69 246 GLU A N 1
ATOM 1869 C CA . GLU A 1 246 ? -7.798 -5.972 23.295 1.00 93.69 246 GLU A CA 1
ATOM 1870 C C . GLU A 1 246 ? -8.325 -7.027 22.299 1.00 93.69 246 GLU A C 1
ATOM 1872 O O . GLU A 1 246 ? -9.376 -7.639 22.515 1.00 93.69 246 GLU A O 1
ATOM 1877 N N . GLY A 1 247 ? -7.574 -7.297 21.228 1.00 92.44 247 GLY A N 1
ATOM 1878 C CA . GLY A 1 247 ? -7.905 -8.320 20.241 1.00 92.44 247 GLY A CA 1
ATOM 1879 C C . GLY A 1 247 ? -8.972 -7.881 19.239 1.00 92.44 247 GLY A C 1
ATOM 1880 O O . GLY A 1 247 ? -9.911 -8.637 18.979 1.00 92.44 247 GLY A O 1
ATOM 1881 N N . ALA A 1 248 ? -8.842 -6.679 18.667 1.00 94.50 248 ALA A N 1
ATOM 1882 C CA . ALA A 1 248 ? -9.589 -6.311 17.463 1.00 94.50 248 ALA A CA 1
ATOM 1883 C C . ALA A 1 248 ? -9.299 -7.314 16.326 1.00 94.50 248 ALA A C 1
ATOM 1885 O O . ALA A 1 248 ? -8.147 -7.684 16.095 1.00 94.50 248 ALA A O 1
ATOM 1886 N N . ALA A 1 249 ? -10.332 -7.763 15.607 1.00 93.38 249 ALA A N 1
ATOM 1887 C CA . ALA A 1 249 ? -10.188 -8.790 14.570 1.00 93.38 249 ALA A CA 1
ATOM 1888 C C . ALA A 1 249 ? -9.591 -8.243 13.264 1.00 93.38 249 ALA A C 1
ATOM 1890 O O . ALA A 1 249 ? -8.885 -8.959 12.553 1.00 93.38 249 ALA A O 1
ATOM 1891 N N . LEU A 1 250 ? -9.876 -6.979 12.945 1.00 93.56 250 LEU A N 1
ATOM 1892 C CA . LEU A 1 250 ? -9.335 -6.275 11.784 1.00 93.56 250 LEU A CA 1
ATOM 1893 C C . LEU A 1 250 ? -9.258 -4.777 12.083 1.00 93.56 250 LEU A C 1
ATOM 1895 O O . LEU A 1 250 ? -10.177 -4.225 12.686 1.00 93.56 250 LEU A O 1
ATOM 1899 N N . LEU A 1 251 ? -8.199 -4.118 11.613 1.00 93.75 251 LEU A N 1
ATOM 1900 C CA . LEU A 1 251 ? -8.077 -2.661 11.628 1.00 93.75 251 LEU A CA 1
ATOM 1901 C C . LEU A 1 251 ? -8.196 -2.129 10.199 1.00 93.75 251 LEU A C 1
ATOM 1903 O O . LEU A 1 251 ? -7.490 -2.596 9.302 1.00 93.75 251 LEU A O 1
ATOM 1907 N N . ILE A 1 252 ? -9.075 -1.150 9.999 1.00 93.06 252 ILE A N 1
ATOM 1908 C CA . ILE A 1 252 ? -9.247 -0.425 8.740 1.00 93.06 252 ILE A CA 1
ATOM 1909 C C . ILE A 1 252 ? -8.877 1.033 9.002 1.00 93.06 252 ILE A C 1
ATOM 1911 O O . ILE A 1 252 ? -9.540 1.721 9.773 1.00 93.06 252 ILE A O 1
ATOM 1915 N N . ASP A 1 253 ? -7.809 1.501 8.363 1.00 90.81 253 ASP A N 1
ATOM 1916 C CA . ASP A 1 253 ? -7.371 2.896 8.421 1.00 90.81 253 ASP A CA 1
ATOM 1917 C C . ASP A 1 253 ? -7.810 3.639 7.155 1.00 90.81 253 ASP A C 1
ATOM 1919 O O . ASP A 1 253 ? -7.736 3.086 6.054 1.00 90.81 253 ASP A O 1
ATOM 1923 N N . ALA A 1 254 ? -8.189 4.911 7.287 1.00 88.19 254 ALA A N 1
ATOM 1924 C CA . ALA A 1 254 ? -8.449 5.764 6.131 1.00 88.19 254 ALA A CA 1
ATOM 1925 C C . ALA A 1 254 ? -7.174 5.978 5.286 1.00 88.19 254 ALA A C 1
ATOM 1927 O O . ALA A 1 254 ? -6.074 6.187 5.812 1.00 88.19 254 ALA A O 1
ATOM 1928 N N . GLY A 1 255 ? -7.325 5.967 3.958 1.00 83.44 255 GLY A N 1
ATOM 1929 C CA . GLY A 1 255 ? -6.254 6.340 3.035 1.00 83.44 255 GLY A CA 1
ATOM 1930 C C . GLY A 1 255 ? -5.851 7.805 3.232 1.00 83.44 255 GLY A C 1
ATOM 1931 O O . GLY A 1 255 ? -6.713 8.681 3.272 1.00 83.44 255 GLY A O 1
ATOM 1932 N N . ARG A 1 256 ? -4.543 8.073 3.352 1.00 79.50 256 ARG A N 1
ATOM 1933 C CA . ARG A 1 256 ? -4.000 9.431 3.576 1.00 79.50 256 ARG A CA 1
ATOM 1934 C C . ARG A 1 256 ? -4.001 10.315 2.325 1.00 79.50 256 ARG A C 1
ATOM 1936 O O . ARG A 1 256 ? -3.938 11.530 2.448 1.00 79.50 256 ARG A O 1
ATOM 1943 N N . ILE A 1 257 ? -4.000 9.690 1.152 1.00 82.81 257 ILE A N 1
ATOM 1944 C CA . ILE A 1 257 ? -3.922 10.299 -0.180 1.00 82.81 257 ILE A CA 1
ATOM 1945 C C . ILE A 1 257 ? -4.721 9.438 -1.167 1.00 82.81 257 ILE A C 1
ATOM 1947 O O . ILE A 1 257 ? -5.016 8.279 -0.863 1.00 82.81 257 ILE A O 1
ATOM 1951 N N . GLY A 1 258 ? -5.010 9.994 -2.345 1.00 81.12 258 GLY A N 1
ATOM 1952 C CA . GLY A 1 258 ? -5.794 9.361 -3.407 1.00 81.12 258 GLY A CA 1
ATOM 1953 C C . GLY A 1 258 ? -7.256 9.799 -3.401 1.00 81.12 258 GLY A C 1
ATOM 1954 O O . GLY A 1 258 ? -7.800 10.157 -2.356 1.00 81.12 258 GLY A O 1
ATOM 1955 N N . ASP A 1 259 ? -7.876 9.776 -4.572 1.00 82.62 259 ASP A N 1
ATOM 1956 C CA . ASP A 1 259 ? -9.304 10.023 -4.762 1.00 82.62 259 ASP A CA 1
ATOM 1957 C C . ASP A 1 259 ? -9.832 9.164 -5.921 1.00 82.62 259 ASP A C 1
ATOM 1959 O O . ASP A 1 259 ? -9.077 8.345 -6.460 1.00 82.62 259 ASP A O 1
ATOM 1963 N N . ASP A 1 260 ? -11.112 9.295 -6.272 1.00 82.62 260 ASP A N 1
ATOM 1964 C CA . ASP A 1 260 ? -11.747 8.576 -7.393 1.00 82.62 260 ASP A CA 1
ATOM 1965 C C . ASP A 1 260 ? -11.573 7.040 -7.302 1.00 82.62 260 ASP A C 1
ATOM 1967 O O . ASP A 1 260 ? -11.333 6.337 -8.282 1.00 82.62 260 ASP A O 1
ATOM 1971 N N . GLY A 1 261 ? -11.638 6.499 -6.079 1.00 82.38 261 GLY A N 1
ATOM 1972 C CA . GLY A 1 261 ? -11.424 5.072 -5.792 1.00 82.38 261 GLY A CA 1
ATOM 1973 C C . GLY A 1 261 ? -9.953 4.633 -5.700 1.00 82.38 261 GLY A C 1
ATOM 1974 O O . GLY A 1 261 ? -9.679 3.462 -5.426 1.00 82.38 261 GLY A O 1
ATOM 1975 N N . THR A 1 262 ? -8.992 5.546 -5.864 1.00 87.12 262 THR A N 1
ATOM 1976 C CA . THR A 1 262 ? -7.557 5.255 -5.718 1.00 87.12 262 THR A CA 1
ATOM 1977 C C . THR A 1 262 ? -7.172 5.110 -4.245 1.00 87.12 262 THR A C 1
ATOM 1979 O O . THR A 1 262 ? -7.269 6.061 -3.468 1.00 87.12 262 THR A O 1
ATOM 1982 N N . VAL A 1 263 ? -6.659 3.938 -3.854 1.00 88.56 263 VAL A N 1
ATOM 1983 C CA . VAL A 1 263 ? -6.233 3.651 -2.473 1.00 88.56 263 VAL A CA 1
ATOM 1984 C C . VAL A 1 263 ? -4.743 3.324 -2.417 1.00 88.56 263 VAL A C 1
ATOM 1986 O O . VAL A 1 263 ? -4.280 2.349 -3.004 1.00 88.56 263 VAL A O 1
ATOM 1989 N N . TYR A 1 264 ? -3.990 4.111 -1.646 1.00 88.75 264 TYR A N 1
ATOM 1990 C CA . TYR A 1 264 ? -2.565 3.884 -1.402 1.00 88.75 264 TYR A CA 1
ATOM 1991 C C . TYR A 1 264 ? -2.349 3.076 -0.122 1.00 88.75 264 TYR A C 1
ATOM 1993 O O . TYR A 1 264 ? -2.779 3.478 0.961 1.00 88.75 264 TYR A O 1
ATOM 2001 N N . VAL A 1 265 ? -1.642 1.950 -0.239 1.00 87.62 265 VAL A N 1
ATOM 2002 C CA . VAL A 1 265 ? -1.410 1.005 0.861 1.00 87.62 265 VAL A CA 1
ATOM 2003 C C . VAL A 1 265 ? 0.082 0.726 1.045 1.00 87.62 265 VAL A C 1
ATOM 2005 O O . VAL A 1 265 ? 0.845 0.656 0.086 1.00 87.62 265 VAL A O 1
ATOM 2008 N N . GLN A 1 266 ? 0.497 0.597 2.306 1.00 88.25 266 GLN A N 1
ATOM 2009 C CA . GLN A 1 266 ? 1.881 0.370 2.736 1.00 88.25 266 GLN A CA 1
ATOM 2010 C C . GLN A 1 266 ? 1.956 -0.838 3.692 1.00 88.25 266 GLN A C 1
ATOM 2012 O O . GLN A 1 266 ? 1.043 -1.668 3.730 1.00 88.25 266 GLN A O 1
ATOM 2017 N N . SER A 1 267 ? 3.043 -0.961 4.456 1.00 89.25 267 SER A N 1
ATOM 2018 C CA . SER A 1 267 ? 3.204 -1.961 5.514 1.00 89.25 267 SER A CA 1
ATOM 2019 C C . SER A 1 267 ? 2.126 -1.868 6.598 1.00 89.25 267 SER A C 1
ATOM 2021 O O . SER A 1 267 ? 1.601 -0.800 6.923 1.00 89.25 267 SER A O 1
ATOM 2023 N N . ALA A 1 268 ? 1.811 -3.016 7.194 1.00 87.38 268 ALA A N 1
ATOM 2024 C CA . ALA A 1 268 ? 1.034 -3.096 8.417 1.00 87.38 268 ALA A CA 1
ATOM 2025 C C . ALA A 1 268 ? 1.894 -2.633 9.600 1.00 87.38 268 ALA A C 1
ATOM 2027 O O . ALA A 1 268 ? 3.022 -3.094 9.775 1.00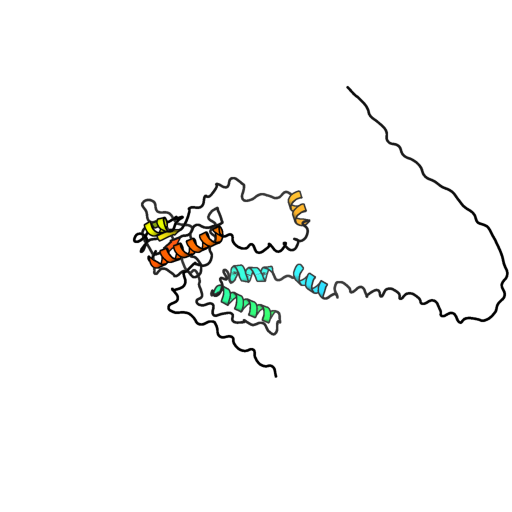 87.38 268 ALA A O 1
ATOM 2028 N N . ALA A 1 269 ? 1.348 -1.749 10.434 1.00 80.50 269 ALA A N 1
ATOM 2029 C CA . ALA A 1 269 ? 1.946 -1.409 11.718 1.00 80.50 269 ALA A CA 1
ATOM 2030 C C . ALA A 1 269 ? 1.537 -2.477 12.741 1.00 80.50 269 ALA A C 1
ATOM 2032 O O . ALA A 1 269 ? 0.514 -2.348 13.407 1.00 80.50 269 ALA A O 1
ATOM 2033 N N . ILE A 1 270 ? 2.310 -3.560 12.821 1.00 78.38 270 ILE A N 1
ATOM 2034 C CA . ILE A 1 270 ? 2.143 -4.585 13.855 1.00 78.38 270 ILE A CA 1
ATOM 2035 C C . ILE A 1 270 ? 2.998 -4.155 15.055 1.00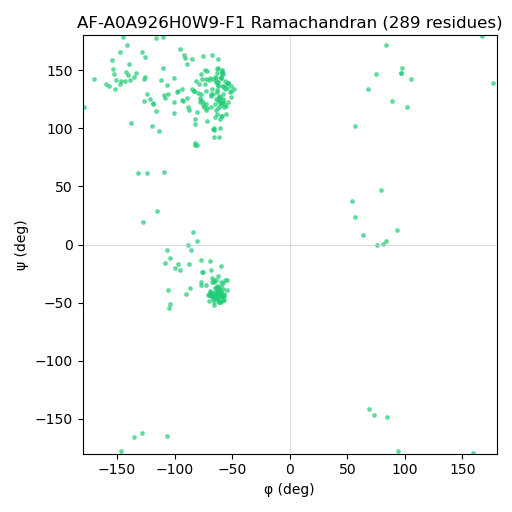 78.38 270 ILE A C 1
ATOM 2037 O O . ILE A 1 270 ? 4.216 -4.035 14.890 1.00 78.38 270 ILE A O 1
ATOM 2041 N N . PRO A 1 271 ? 2.416 -3.900 16.244 1.00 78.81 271 PRO A N 1
ATOM 2042 C CA . PRO A 1 271 ? 3.204 -3.636 17.440 1.00 78.81 271 PRO A CA 1
ATOM 2043 C C . PRO A 1 271 ? 4.173 -4.798 17.691 1.00 78.81 271 PRO A C 1
ATOM 2045 O O . PRO A 1 271 ? 3.748 -5.954 17.615 1.00 78.81 271 PRO A O 1
ATOM 2048 N N . PRO A 1 272 ? 5.458 -4.541 17.994 1.00 69.44 272 PRO A N 1
ATOM 2049 C CA . PRO A 1 272 ? 6.364 -5.620 18.353 1.00 69.44 272 PRO A CA 1
ATOM 2050 C C . PRO A 1 272 ? 5.826 -6.361 19.589 1.00 69.44 272 PRO A C 1
ATOM 2052 O O . PRO A 1 272 ? 5.179 -5.736 20.446 1.00 69.44 272 PRO A O 1
ATOM 2055 N N . PRO A 1 273 ? 6.092 -7.676 19.721 1.00 60.22 273 PRO A N 1
ATOM 2056 C CA . PRO A 1 273 ? 5.829 -8.376 20.970 1.00 60.22 273 PRO A CA 1
ATOM 2057 C C . PRO A 1 273 ? 6.541 -7.635 22.103 1.00 60.22 273 PRO A C 1
ATOM 2059 O O . PRO A 1 273 ? 7.662 -7.153 21.930 1.00 60.22 273 PRO A O 1
ATOM 2062 N N . THR A 1 274 ? 5.877 -7.505 23.252 1.00 56.31 274 THR A N 1
ATOM 2063 C CA . THR A 1 274 ? 6.448 -6.797 24.402 1.00 56.31 274 THR A CA 1
ATOM 2064 C C . THR A 1 274 ? 7.768 -7.477 24.773 1.00 56.31 274 THR A C 1
ATOM 2066 O O . THR A 1 274 ? 7.744 -8.694 24.989 1.00 56.31 274 THR A O 1
ATOM 2069 N N . PRO A 1 275 ? 8.908 -6.758 24.817 1.00 46.03 275 PRO A N 1
ATOM 2070 C CA . PRO A 1 275 ? 10.201 -7.383 25.064 1.00 46.03 275 PRO A CA 1
ATOM 2071 C C . PRO A 1 275 ? 10.188 -8.061 26.434 1.00 46.03 275 PRO A C 1
ATOM 2073 O O . PRO A 1 275 ? 10.168 -7.412 27.479 1.00 46.03 275 PRO A O 1
ATOM 2076 N N . SER A 1 276 ? 10.153 -9.391 26.412 1.00 43.97 276 SER A N 1
ATOM 2077 C CA . SER A 1 276 ? 10.227 -10.227 27.604 1.00 43.97 276 SER A CA 1
ATOM 2078 C C . SER A 1 276 ? 11.694 -10.368 27.979 1.00 43.97 276 SER A C 1
ATOM 2080 O O . SER A 1 276 ? 12.368 -11.299 27.550 1.00 43.97 276 SER A O 1
ATOM 2082 N N . GLY A 1 277 ? 12.183 -9.388 28.736 1.00 41.41 277 GLY A N 1
ATOM 2083 C CA . GLY A 1 277 ? 13.588 -9.277 29.109 1.00 41.41 277 GLY A CA 1
ATOM 2084 C C . GLY A 1 277 ? 14.386 -8.328 28.214 1.00 41.41 277 GLY A C 1
ATOM 2085 O O . GLY A 1 277 ? 14.129 -8.168 27.020 1.00 41.41 277 GLY A O 1
ATOM 2086 N N . THR A 1 278 ? 15.369 -7.680 28.833 1.00 37.66 278 THR A N 1
ATOM 2087 C CA . THR A 1 278 ? 16.312 -6.759 28.198 1.00 37.66 278 THR A CA 1
ATOM 2088 C C . THR A 1 278 ? 17.163 -7.511 27.175 1.00 37.66 278 THR A C 1
ATOM 2090 O O . THR A 1 278 ? 17.954 -8.376 27.548 1.00 37.66 278 THR A O 1
ATOM 2093 N N . LEU A 1 279 ? 17.040 -7.177 25.888 1.00 37.59 279 LEU A N 1
ATOM 2094 C CA . LEU A 1 279 ? 18.011 -7.623 24.887 1.00 37.59 279 LEU A CA 1
ATOM 2095 C C . LEU A 1 279 ? 19.377 -6.995 25.220 1.00 37.59 279 LEU A C 1
ATOM 2097 O O . LEU A 1 279 ? 19.444 -5.768 25.346 1.00 37.59 279 LEU A O 1
ATOM 2101 N N . PRO A 1 280 ? 20.459 -7.783 25.371 1.00 42.25 280 PRO A N 1
ATOM 2102 C CA . PRO A 1 280 ? 21.794 -7.217 25.502 1.00 42.25 280 PRO A CA 1
ATOM 2103 C C . PRO A 1 280 ? 22.164 -6.466 24.210 1.00 42.25 280 PRO A C 1
ATOM 2105 O O . PRO A 1 280 ? 21.675 -6.824 23.132 1.00 42.25 280 PRO A O 1
ATOM 2108 N N . PRO A 1 281 ? 23.011 -5.423 24.288 1.00 39.84 281 PRO A N 1
ATOM 2109 C CA . PRO A 1 281 ? 23.434 -4.682 23.106 1.00 39.84 281 PRO A CA 1
ATOM 2110 C C . PRO A 1 281 ? 24.128 -5.615 22.098 1.00 39.84 281 PRO A C 1
ATOM 2112 O O . PRO A 1 281 ? 24.784 -6.578 22.508 1.00 39.84 281 PRO A O 1
ATOM 2115 N N . PRO A 1 282 ? 24.003 -5.351 20.783 1.00 46.97 282 PRO A N 1
ATOM 2116 C CA . PRO A 1 282 ? 24.606 -6.194 19.759 1.00 46.97 282 PRO A CA 1
ATOM 2117 C C . PRO A 1 282 ? 26.121 -6.273 19.960 1.00 46.97 282 PRO A C 1
ATOM 2119 O O . PRO A 1 282 ? 26.794 -5.250 20.106 1.00 46.97 282 PRO A O 1
ATOM 2122 N N . ALA A 1 283 ? 26.652 -7.496 19.966 1.00 45.78 283 ALA A N 1
ATOM 2123 C CA . ALA A 1 283 ? 28.077 -7.734 20.127 1.00 45.78 283 ALA A CA 1
ATOM 2124 C C . ALA A 1 283 ? 28.852 -7.061 18.986 1.00 45.78 283 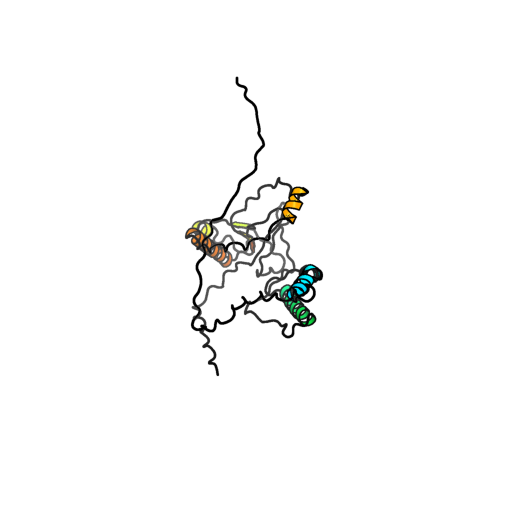ALA A C 1
ATOM 2126 O O . ALA A 1 283 ? 28.662 -7.387 17.812 1.00 45.78 283 ALA A O 1
ATOM 2127 N N . GLN A 1 284 ? 29.738 -6.127 19.336 1.00 38.03 284 GLN A N 1
ATOM 2128 C CA . GLN A 1 284 ? 30.674 -5.548 18.379 1.00 38.03 284 GLN A CA 1
ATOM 2129 C C . GLN A 1 284 ? 31.591 -6.669 17.890 1.00 38.03 284 GLN A C 1
ATOM 2131 O O . GLN A 1 284 ? 32.374 -7.221 18.661 1.00 38.03 284 GLN A O 1
ATOM 2136 N N . THR A 1 285 ? 31.464 -7.036 16.617 1.00 42.03 285 THR A N 1
ATOM 2137 C CA . THR A 1 285 ? 32.385 -7.992 15.998 1.00 42.03 285 THR A CA 1
ATOM 2138 C C . THR A 1 285 ? 33.718 -7.268 15.801 1.00 42.03 285 THR A C 1
ATOM 2140 O O . THR A 1 285 ? 33.716 -6.220 15.150 1.00 42.03 285 THR A O 1
ATOM 2143 N N . PRO A 1 286 ? 34.840 -7.744 16.374 1.00 43.03 286 PRO A N 1
ATOM 2144 C CA . PRO A 1 286 ? 36.128 -7.094 16.177 1.00 43.03 286 PRO A CA 1
ATOM 2145 C C . PRO A 1 286 ? 36.509 -7.141 14.694 1.00 43.03 286 PRO A C 1
ATOM 2147 O O . PRO A 1 286 ? 36.277 -8.144 14.015 1.00 43.03 286 PRO A O 1
ATOM 2150 N N . ALA A 1 287 ? 37.070 -6.042 14.189 1.00 44.91 287 ALA A N 1
ATOM 2151 C CA . ALA A 1 287 ? 37.502 -5.951 12.800 1.00 44.91 287 ALA A CA 1
ATOM 2152 C C . ALA A 1 287 ? 38.570 -7.022 12.493 1.00 44.91 287 ALA A C 1
ATOM 2154 O O . ALA A 1 287 ? 39.410 -7.296 13.355 1.00 44.91 287 ALA A O 1
ATOM 2155 N N . PRO A 1 288 ? 38.571 -7.619 11.286 1.00 47.06 288 PRO A N 1
ATOM 2156 C CA . PRO A 1 288 ? 39.607 -8.566 10.903 1.00 47.06 288 PRO A CA 1
ATOM 2157 C C . PRO A 1 288 ? 40.966 -7.861 10.886 1.00 47.06 288 PRO A C 1
ATOM 2159 O O . PRO A 1 288 ? 41.143 -6.847 10.212 1.00 47.06 288 PRO A O 1
ATOM 2162 N N . SER A 1 289 ? 41.926 -8.401 11.632 1.00 47.91 289 SER A N 1
ATOM 2163 C CA . SER A 1 289 ? 43.320 -7.967 11.582 1.00 47.91 289 SER A CA 1
ATOM 2164 C C . SER A 1 289 ? 43.907 -8.280 10.206 1.00 47.91 289 SER A C 1
ATOM 2166 O O . SER A 1 289 ? 43.930 -9.446 9.805 1.00 47.91 289 SER A O 1
ATOM 2168 N N . SER A 1 290 ? 44.370 -7.248 9.498 1.00 48.72 290 SER A N 1
ATOM 2169 C CA . SER A 1 290 ? 45.055 -7.394 8.211 1.00 48.72 290 SER A CA 1
ATOM 2170 C C . SER A 1 290 ? 46.324 -8.251 8.333 1.00 48.72 290 SER A C 1
ATOM 2172 O O . SER A 1 290 ? 47.015 -8.131 9.350 1.00 48.72 290 SER A O 1
ATOM 2174 N N . PRO A 1 291 ? 46.648 -9.071 7.316 1.00 58.38 291 PRO A N 1
ATOM 2175 C CA . PRO A 1 291 ? 47.994 -9.607 7.124 1.00 58.38 291 PRO A CA 1
ATOM 2176 C C . PRO A 1 291 ? 48.978 -8.525 6.643 1.00 58.38 291 PRO A C 1
ATOM 2178 O O . PRO A 1 291 ? 48.516 -7.539 6.019 1.00 58.38 291 PRO A O 1
#